Protein AF-A0A0M4HFE3-F1 (afdb_monomer)

pLDDT: mean 76.81, std 21.09, range [21.72, 98.5]

Foldseek 3Di:
DPQLQQWDWDFAQVQLFIWIQHNVRDTDTLDHQFAAADPPDDDDPPDDRGRHRFQEWDAQPLVQWIKTWGFQDDVVRQKTWMWIARSPNRHTHDIAIDPDDDRWDFHYWEADNQQKIWTATQPFRFIWIDGPPDPNPDHTDSLDGGPVAHRFQEWYADPVRQWIWTQGQVAIWIAGSVVRDIDAQAEPDDDDRGQWRYWYDDDQWIWTWHDPPWTWIKIFHADPVSRYGDDMDTQDGQDPPAVAAWRDWYDRPQKIKTFGNRNPDDDDDPPDDDPDDPPDDDDTDIDIGGND

Nearest PDB structures (foldseek):
  4a2l-assembly2_D  TM=5.365E-01  e=4.130E-06  Bacteroides thetaiotaomicron VPI-5482
  4a2m-assembly1_B  TM=5.217E-01  e=1.260E-05  Bacteroides thetaiotaomicron VPI-5482
  4a2m-assembly1_A  TM=4.207E-01  e=7.812E-06  Bacteroides thetaiotaomicron VPI-5482
  4a2m-assembly2_D  TM=4.196E-01  e=2.650E-05  Bacteroides thetaiotaomicron VPI-5482
  4a2l-assembly3_F  TM=3.364E-01  e=8.687E-06  Bacteroides thetaiotaomicron VPI-5482

Mean predicted aligned error: 9.62 Å

Structure (mmCIF, N/CA/C/O backbone):
data_AF-A0A0M4HFE3-F1
#
_entry.id   AF-A0A0M4HFE3-F1
#
loop_
_atom_site.group_PDB
_atom_site.id
_atom_site.type_symbol
_atom_site.label_atom_id
_atom_site.label_alt_id
_atom_site.label_comp_id
_atom_site.label_asym_id
_atom_site.label_entity_id
_atom_site.label_seq_id
_atom_site.pdbx_PDB_ins_code
_atom_site.Cartn_x
_atom_site.Cartn_y
_atom_site.Cartn_z
_atom_site.occupancy
_atom_site.B_iso_or_equiv
_atom_site.auth_seq_id
_atom_site.auth_comp_id
_atom_site.auth_asym_id
_atom_site.auth_atom_id
_atom_site.pdbx_PDB_model_num
ATOM 1 N N . MET A 1 1 ? -13.247 -19.434 -15.943 1.00 29.06 1 MET A N 1
ATOM 2 C CA . MET A 1 1 ? -13.270 -18.047 -15.422 1.00 29.06 1 MET A CA 1
ATOM 3 C C . MET A 1 1 ? -13.206 -18.035 -13.882 1.00 29.06 1 MET A C 1
ATOM 5 O O . MET A 1 1 ? -13.807 -17.184 -13.252 1.00 29.06 1 MET A O 1
ATOM 9 N N . THR A 1 2 ? -12.463 -18.963 -13.259 1.00 23.23 2 THR A N 1
ATOM 10 C CA . THR A 1 2 ? -12.514 -19.220 -11.799 1.00 23.23 2 THR A CA 1
ATOM 11 C C . THR A 1 2 ? -11.174 -19.668 -11.194 1.00 23.23 2 THR A C 1
ATOM 13 O O . THR A 1 2 ? -11.098 -19.900 -9.991 1.00 23.23 2 THR A O 1
ATOM 16 N N . ASP A 1 3 ? -10.101 -19.773 -11.986 1.00 24.62 3 ASP A N 1
ATOM 17 C CA . ASP A 1 3 ? -8.827 -20.331 -11.500 1.00 24.62 3 ASP A CA 1
ATOM 18 C C . ASP A 1 3 ? -7.782 -19.284 -11.105 1.00 24.62 3 ASP A C 1
ATOM 20 O O . ASP A 1 3 ? -6.922 -19.580 -10.283 1.00 24.62 3 ASP A O 1
ATOM 24 N N . ALA A 1 4 ? -7.890 -18.043 -11.591 1.00 28.84 4 ALA A N 1
ATOM 25 C CA . ALA A 1 4 ? -6.952 -16.971 -11.239 1.00 28.84 4 ALA A CA 1
ATOM 26 C C . ALA A 1 4 ? -7.222 -16.334 -9.857 1.00 28.84 4 ALA A C 1
ATOM 28 O O . ALA A 1 4 ? -6.384 -15.598 -9.356 1.00 28.84 4 ALA A O 1
ATOM 29 N N . VAL A 1 5 ? -8.377 -16.615 -9.238 1.00 31.22 5 VAL A N 1
ATOM 30 C CA . VAL A 1 5 ? -8.801 -16.016 -7.951 1.00 31.22 5 VAL A CA 1
ATOM 31 C C . VAL A 1 5 ? -8.429 -16.897 -6.742 1.00 31.22 5 VAL A C 1
ATOM 33 O O . VAL A 1 5 ? -8.569 -16.472 -5.606 1.00 31.22 5 VAL A O 1
ATOM 36 N N . ASN A 1 6 ? -7.907 -18.109 -6.967 1.00 30.59 6 ASN A N 1
ATOM 37 C CA . ASN A 1 6 ? -7.679 -19.112 -5.914 1.00 30.59 6 ASN A CA 1
ATOM 38 C C . ASN A 1 6 ? -6.204 -19.511 -5.728 1.00 30.59 6 ASN A C 1
ATOM 40 O O . ASN A 1 6 ? -5.927 -20.590 -5.207 1.00 30.59 6 ASN A O 1
ATOM 44 N N . ALA A 1 7 ? -5.265 -18.679 -6.177 1.00 30.30 7 ALA A N 1
ATOM 45 C CA . ALA A 1 7 ? -3.838 -18.872 -5.945 1.00 30.30 7 ALA A CA 1
ATOM 46 C C . ALA A 1 7 ? -3.276 -17.654 -5.201 1.00 30.30 7 ALA A C 1
ATOM 48 O O . ALA A 1 7 ? -3.507 -16.518 -5.617 1.00 30.30 7 ALA A O 1
ATOM 49 N N . SER A 1 8 ? -2.550 -17.884 -4.107 1.00 40.53 8 SER A N 1
ATOM 50 C CA . SER A 1 8 ? -1.907 -16.812 -3.336 1.00 40.53 8 SER A CA 1
ATOM 51 C C . SER A 1 8 ? -0.541 -16.503 -3.944 1.00 40.53 8 SER A C 1
ATOM 53 O O . SER A 1 8 ? 0.237 -17.417 -4.196 1.00 40.53 8 SER A O 1
ATOM 55 N N . LEU A 1 9 ? -0.226 -15.231 -4.195 1.00 46.47 9 LEU A N 1
ATOM 56 C CA . LEU A 1 9 ? 1.076 -14.815 -4.730 1.00 46.47 9 LEU A CA 1
ATOM 57 C C . LEU A 1 9 ? 1.935 -14.212 -3.613 1.00 46.47 9 LEU A C 1
ATOM 59 O O . LEU A 1 9 ? 1.473 -13.347 -2.870 1.00 46.47 9 LEU A O 1
ATOM 63 N N . VAL A 1 10 ? 3.191 -14.647 -3.515 1.00 49.34 10 VAL A N 1
ATOM 64 C CA . VAL A 1 10 ? 4.174 -14.173 -2.532 1.00 49.34 10 VAL A CA 1
ATOM 65 C C . VAL A 1 10 ? 5.387 -13.596 -3.259 1.00 49.34 10 VAL A C 1
ATOM 67 O O . VAL A 1 10 ? 5.978 -14.245 -4.120 1.00 49.34 10 VAL A O 1
ATOM 70 N N . GLY A 1 11 ? 5.776 -12.370 -2.909 1.00 42.16 11 GLY A N 1
ATOM 71 C CA . GLY A 1 11 ? 7.030 -11.772 -3.367 1.00 42.16 11 GLY A CA 1
ATOM 72 C C . GLY A 1 11 ? 8.196 -12.227 -2.491 1.00 42.16 11 GLY A C 1
ATOM 73 O O . GLY A 1 11 ? 8.107 -12.161 -1.267 1.00 42.16 11 GLY A O 1
ATOM 74 N N . SER A 1 12 ? 9.297 -12.662 -3.103 1.00 47.03 12 SER A N 1
ATOM 75 C CA . SER A 1 12 ? 10.545 -12.965 -2.399 1.00 47.03 12 SER A CA 1
ATOM 76 C C . SER A 1 12 ? 11.533 -11.814 -2.570 1.00 47.03 12 SER A C 1
ATOM 78 O O . SER A 1 12 ? 12.051 -11.587 -3.666 1.00 47.03 12 SER A O 1
ATOM 80 N N . ILE A 1 13 ? 11.806 -11.100 -1.473 1.00 53.31 13 ILE A N 1
ATOM 81 C CA . ILE A 1 13 ? 12.738 -9.960 -1.431 1.00 53.31 13 ILE A CA 1
ATOM 82 C C . ILE A 1 13 ? 14.135 -10.396 -1.882 1.00 53.31 13 ILE A C 1
ATOM 84 O O . ILE A 1 13 ? 14.721 -9.791 -2.775 1.00 53.31 13 ILE A O 1
ATOM 88 N N . GLN A 1 14 ? 14.656 -11.474 -1.295 1.00 47.06 14 GLN A N 1
ATOM 89 C CA . GLN A 1 14 ? 16.044 -11.893 -1.496 1.00 47.06 14 GLN A CA 1
ATOM 90 C C . GLN A 1 14 ? 16.247 -12.680 -2.795 1.00 47.06 14 GLN A C 1
ATOM 92 O O . GLN A 1 14 ? 17.303 -12.579 -3.414 1.00 47.06 14 GLN A O 1
ATOM 97 N N . GLN A 1 15 ? 15.234 -13.429 -3.243 1.00 46.81 15 GLN A N 1
ATOM 98 C CA . GLN A 1 15 ? 15.324 -14.223 -4.475 1.00 46.81 15 GLN A CA 1
ATOM 99 C C . GLN A 1 15 ? 14.852 -13.451 -5.718 1.00 46.81 15 GLN A C 1
ATOM 101 O O . GLN A 1 15 ? 14.941 -13.988 -6.819 1.00 46.81 15 GLN A O 1
ATOM 106 N N . ARG A 1 16 ? 14.363 -12.207 -5.554 1.00 58.28 16 ARG A N 1
ATOM 107 C CA . ARG A 1 16 ? 13.901 -11.323 -6.642 1.00 58.28 16 ARG A CA 1
ATOM 108 C C . ARG A 1 16 ? 12.896 -12.007 -7.568 1.00 58.28 16 ARG A C 1
ATOM 110 O O . ARG A 1 16 ? 13.011 -11.945 -8.790 1.00 58.28 16 ARG A O 1
ATOM 117 N N . LYS A 1 17 ? 11.931 -12.708 -6.973 1.00 53.72 17 LYS A N 1
ATOM 118 C CA . LYS A 1 17 ? 10.932 -13.491 -7.705 1.00 53.72 17 LYS A CA 1
ATOM 119 C C . LYS A 1 17 ? 9.543 -13.370 -7.104 1.00 53.72 17 LYS A C 1
ATOM 121 O O . LYS A 1 17 ? 9.390 -12.990 -5.942 1.00 53.72 17 LYS A O 1
ATOM 126 N N . ILE A 1 18 ? 8.546 -13.728 -7.904 1.00 57.09 18 ILE A N 1
ATOM 127 C CA . ILE A 1 18 ? 7.164 -13.896 -7.458 1.00 57.09 18 ILE A CA 1
ATOM 128 C C . ILE A 1 18 ? 6.856 -15.387 -7.514 1.00 57.09 18 ILE A C 1
ATOM 130 O O . ILE A 1 18 ? 7.063 -16.035 -8.539 1.00 57.09 18 ILE A O 1
ATOM 134 N N . VAL A 1 19 ? 6.374 -15.921 -6.401 1.00 50.31 19 VAL A N 1
ATOM 135 C CA . VAL A 1 19 ? 5.985 -17.322 -6.254 1.00 50.31 19 VAL A CA 1
ATOM 136 C C . VAL A 1 19 ? 4.465 -17.384 -6.188 1.00 50.31 19 VAL A C 1
ATOM 138 O O . VAL A 1 19 ? 3.838 -16.610 -5.465 1.00 50.31 19 VAL A O 1
ATOM 141 N N . ARG A 1 20 ? 3.865 -18.296 -6.946 1.00 56.88 20 ARG A N 1
ATOM 142 C CA . ARG A 1 20 ? 2.453 -18.658 -6.862 1.00 56.88 20 ARG A CA 1
ATOM 143 C C . ARG A 1 20 ? 2.310 -19.872 -5.968 1.00 56.88 20 ARG A C 1
ATOM 145 O O . ARG A 1 20 ? 2.976 -20.870 -6.179 1.00 56.88 20 ARG A O 1
ATOM 152 N N . ILE A 1 21 ? 1.418 -19.789 -4.998 1.00 50.25 21 ILE A N 1
ATOM 153 C CA . ILE A 1 21 ? 1.015 -20.912 -4.165 1.00 50.25 21 ILE A CA 1
ATOM 154 C C . ILE A 1 21 ? -0.258 -21.498 -4.772 1.00 50.25 21 ILE A C 1
ATOM 156 O O . ILE A 1 21 ? -1.261 -20.792 -4.921 1.00 50.25 21 ILE A O 1
ATOM 160 N N . ASP A 1 22 ? -0.204 -22.766 -5.175 1.00 48.09 22 ASP A N 1
ATOM 161 C CA . ASP A 1 22 ? -1.350 -23.473 -5.743 1.00 48.09 22 ASP A CA 1
ATOM 162 C C . ASP A 1 22 ? -2.442 -23.757 -4.685 1.00 48.09 22 ASP A C 1
ATOM 164 O O . ASP A 1 22 ? -2.279 -23.523 -3.486 1.00 48.09 22 ASP A O 1
ATOM 168 N N . LYS A 1 23 ? -3.578 -24.318 -5.123 1.00 46.03 23 LYS A N 1
ATOM 169 C CA . LYS A 1 23 ? -4.721 -24.656 -4.248 1.00 46.03 23 LYS A CA 1
ATOM 170 C C . LYS A 1 23 ? -4.392 -25.684 -3.151 1.00 46.03 23 LYS A C 1
ATOM 172 O O . LYS A 1 23 ? -5.198 -25.875 -2.245 1.00 46.03 23 LYS A O 1
ATOM 177 N N . LYS A 1 24 ? -3.265 -26.390 -3.258 1.00 42.22 24 LYS A N 1
ATOM 178 C CA . LYS A 1 24 ? -2.782 -27.394 -2.301 1.00 42.22 24 LYS A CA 1
ATOM 179 C C . LYS A 1 24 ? -1.681 -26.840 -1.390 1.00 42.22 24 LYS A C 1
ATOM 181 O O . LYS A 1 24 ? -1.217 -27.571 -0.522 1.00 42.22 24 LYS A O 1
ATOM 186 N N . GLY A 1 25 ? -1.294 -25.575 -1.561 1.00 40.41 25 GLY A N 1
ATOM 187 C CA . GLY A 1 25 ? -0.222 -24.945 -0.799 1.00 40.41 25 GL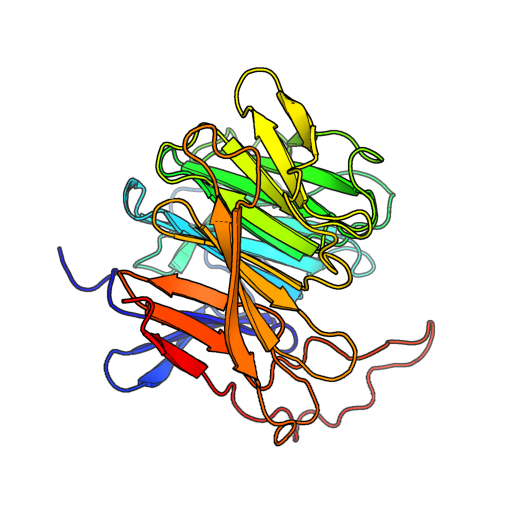Y A CA 1
ATOM 188 C C . GLY A 1 25 ? 1.171 -25.123 -1.408 1.00 40.41 25 GLY A C 1
ATOM 189 O O . GLY A 1 25 ? 2.140 -24.715 -0.776 1.00 40.41 25 GLY A O 1
ATOM 190 N N . ASN A 1 26 ? 1.305 -25.705 -2.606 1.00 44.81 26 ASN A N 1
ATOM 191 C CA . ASN A 1 26 ? 2.615 -25.914 -3.222 1.00 44.81 26 ASN A CA 1
ATOM 192 C C . ASN A 1 26 ? 3.120 -24.622 -3.878 1.00 44.81 26 ASN A C 1
ATOM 194 O O . ASN A 1 26 ? 2.367 -23.993 -4.631 1.00 44.81 26 ASN A O 1
ATOM 198 N N . PRO A 1 27 ? 4.384 -24.235 -3.649 1.00 45.72 27 PRO A N 1
ATOM 199 C CA . PRO A 1 27 ? 4.990 -23.108 -4.336 1.00 45.72 27 PRO A CA 1
ATOM 200 C C . PRO A 1 27 ? 5.400 -23.469 -5.771 1.00 45.72 27 PRO A C 1
ATOM 202 O O . PRO A 1 27 ? 6.079 -24.462 -6.015 1.00 45.72 27 PRO A O 1
ATOM 205 N N . GLU A 1 28 ? 5.046 -22.606 -6.716 1.00 54.88 28 GLU A N 1
ATOM 206 C CA . GLU A 1 28 ? 5.497 -22.612 -8.106 1.00 54.88 28 GLU A CA 1
ATOM 207 C C . GLU A 1 28 ? 6.074 -21.237 -8.444 1.00 54.88 28 GLU A C 1
ATOM 209 O O . GLU A 1 28 ? 5.487 -20.207 -8.105 1.00 54.88 28 GLU A O 1
ATOM 214 N N . ASP A 1 29 ? 7.208 -21.184 -9.141 1.00 56.56 29 ASP A N 1
ATOM 215 C CA . ASP A 1 29 ? 7.737 -19.910 -9.628 1.00 56.56 29 ASP A CA 1
ATOM 216 C C . ASP A 1 29 ? 6.743 -19.311 -10.633 1.00 56.56 29 ASP A C 1
ATOM 218 O O . ASP A 1 29 ? 6.561 -19.819 -11.737 1.00 56.56 29 ASP A O 1
ATOM 222 N N . PHE A 1 30 ? 6.077 -18.223 -10.239 1.00 57.59 30 PHE A N 1
ATOM 223 C CA . PHE A 1 30 ? 5.215 -17.460 -11.141 1.00 57.59 30 PHE A CA 1
ATOM 224 C C . PHE A 1 30 ? 6.067 -16.626 -12.094 1.00 57.59 30 PHE A C 1
ATOM 226 O O . PHE A 1 30 ? 5.644 -16.300 -13.202 1.00 57.59 30 PHE A O 1
ATOM 233 N N . TRP A 1 31 ? 7.271 -16.262 -11.638 1.00 59.22 31 TRP A N 1
ATOM 234 C CA . TRP A 1 31 ? 8.145 -15.372 -12.365 1.00 59.22 31 TRP A CA 1
ATOM 235 C C . TRP A 1 31 ? 9.621 -15.466 -11.929 1.00 59.22 31 TRP A C 1
ATOM 237 O O . TRP A 1 31 ? 9.902 -15.655 -10.748 1.00 59.22 31 TRP A O 1
ATOM 247 N N . MET A 1 32 ? 10.559 -15.272 -12.869 1.00 54.47 32 MET A N 1
ATOM 248 C CA . MET A 1 32 ? 12.028 -15.349 -12.700 1.00 54.47 32 MET A CA 1
ATOM 249 C C . MET A 1 32 ? 12.713 -13.999 -13.004 1.00 54.47 32 MET A C 1
ATOM 251 O O . MET A 1 32 ? 12.198 -13.304 -13.871 1.00 54.47 32 MET A O 1
ATOM 255 N N . PRO A 1 33 ? 13.878 -13.649 -12.395 1.00 53.34 33 PRO A N 1
ATOM 256 C CA . PRO A 1 33 ? 14.492 -12.300 -12.301 1.00 53.34 33 PRO A CA 1
ATOM 257 C C . PRO A 1 33 ? 14.554 -11.426 -13.565 1.00 53.34 33 PRO A C 1
ATOM 259 O O . PRO A 1 33 ? 14.747 -10.217 -13.434 1.00 53.34 33 PRO A O 1
ATOM 262 N N . ALA A 1 34 ? 14.378 -12.009 -14.752 1.00 61.59 34 ALA A N 1
ATOM 263 C CA . ALA A 1 34 ? 14.190 -11.311 -16.012 1.00 61.59 34 ALA A CA 1
ATOM 264 C C . ALA A 1 34 ? 12.728 -11.431 -16.510 1.00 61.59 34 ALA A C 1
ATOM 266 O O . ALA A 1 34 ? 12.380 -12.467 -17.081 1.00 61.59 34 ALA A O 1
ATOM 267 N N . PRO A 1 35 ? 11.869 -10.397 -16.353 1.00 61.00 35 PRO A N 1
ATOM 268 C CA . PRO A 1 35 ? 10.559 -10.362 -16.966 1.00 61.00 35 PRO A CA 1
ATOM 269 C C . PRO A 1 35 ? 10.644 -10.586 -18.457 1.00 61.00 35 PRO A C 1
ATOM 271 O O . PRO A 1 35 ? 11.418 -9.919 -19.139 1.00 61.00 35 PRO A O 1
ATOM 274 N N . VAL A 1 36 ? 9.773 -11.454 -18.957 1.00 66.00 36 VAL A N 1
ATOM 275 C CA . VAL A 1 36 ? 9.524 -11.572 -20.388 1.00 66.00 36 VAL A CA 1
ATOM 276 C C . VAL A 1 36 ? 8.503 -10.498 -20.769 1.00 66.00 36 VAL A C 1
ATOM 278 O O . VAL A 1 36 ? 7.384 -10.522 -20.241 1.00 66.00 36 VAL A O 1
ATOM 281 N N . PRO A 1 37 ? 8.864 -9.535 -21.633 1.00 66.62 37 PRO A N 1
ATOM 282 C CA . PRO A 1 37 ? 7.907 -8.568 -22.146 1.00 66.62 37 PRO A CA 1
ATOM 283 C C . PRO A 1 37 ? 6.772 -9.221 -22.933 1.00 66.62 37 PRO A C 1
ATOM 285 O O . PRO A 1 37 ? 6.962 -10.273 -23.547 1.00 66.62 37 PRO A O 1
ATOM 288 N N . ALA A 1 38 ? 5.612 -8.566 -22.968 1.00 71.69 38 ALA A N 1
ATOM 289 C CA . ALA A 1 38 ? 4.564 -8.915 -23.920 1.00 71.69 38 ALA A CA 1
ATOM 290 C C . ALA A 1 38 ? 5.082 -8.805 -25.381 1.00 71.69 38 ALA A C 1
ATOM 292 O O . ALA A 1 38 ? 5.859 -7.890 -25.671 1.00 71.69 38 ALA A O 1
ATOM 293 N N . PRO A 1 39 ? 4.685 -9.710 -26.304 1.00 62.94 39 PRO A N 1
ATOM 294 C CA . PRO A 1 39 ? 5.256 -9.802 -27.659 1.00 62.94 39 PRO A CA 1
ATOM 295 C C . PRO A 1 39 ? 5.141 -8.542 -28.532 1.00 62.94 39 PRO A C 1
ATOM 297 O O . PRO A 1 39 ? 5.887 -8.396 -29.496 1.00 62.94 39 PRO A O 1
ATOM 300 N N . ASP A 1 40 ? 4.196 -7.661 -28.226 1.00 69.94 40 ASP A N 1
ATOM 301 C CA . ASP A 1 40 ? 3.856 -6.444 -28.962 1.00 69.94 40 ASP A CA 1
ATOM 302 C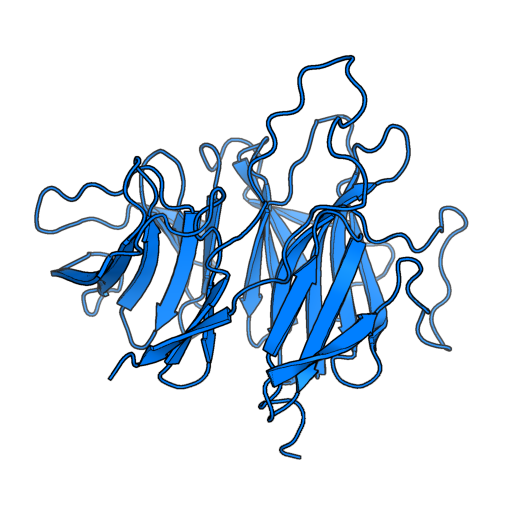 C . ASP A 1 40 ? 4.443 -5.160 -28.346 1.00 69.94 40 ASP A C 1
ATOM 304 O O . ASP A 1 40 ? 4.323 -4.086 -28.938 1.00 69.94 40 ASP A O 1
ATOM 308 N N . MET A 1 41 ? 5.131 -5.254 -27.203 1.00 64.38 41 MET A N 1
ATOM 309 C CA . MET A 1 41 ? 5.746 -4.102 -26.540 1.00 64.38 41 MET A CA 1
ATOM 310 C C . MET A 1 41 ? 7.161 -3.814 -27.058 1.00 64.38 41 MET A C 1
ATOM 312 O O . MET A 1 41 ? 8.081 -4.622 -26.911 1.00 64.38 41 MET A O 1
ATOM 316 N N . GLN A 1 42 ? 7.363 -2.611 -27.604 1.00 59.69 42 GLN A N 1
ATOM 317 C CA . GLN A 1 42 ? 8.690 -2.056 -27.886 1.00 59.69 42 GLN A CA 1
ATOM 318 C C . GLN A 1 42 ? 9.155 -1.236 -26.683 1.00 59.69 42 GLN A C 1
ATOM 320 O O . GLN A 1 42 ? 8.400 -0.396 -26.200 1.00 59.69 42 GLN A O 1
ATOM 325 N N . TRP A 1 43 ? 10.399 -1.411 -26.226 1.00 61.62 43 TRP A N 1
ATOM 326 C CA . TRP A 1 43 ? 10.938 -0.550 -25.169 1.00 61.62 43 TRP A CA 1
ATOM 327 C C . TRP A 1 43 ? 12.187 0.215 -25.587 1.00 61.62 43 TRP A C 1
ATOM 329 O O . TRP A 1 43 ? 13.040 -0.298 -26.312 1.00 61.62 43 TRP A O 1
ATOM 339 N N . GLY A 1 44 ? 12.322 1.436 -25.065 1.00 53.91 44 GLY A N 1
ATOM 340 C CA . GLY A 1 44 ? 13.494 2.285 -25.272 1.00 53.91 44 GLY A CA 1
ATOM 341 C C . GLY A 1 44 ? 14.793 1.647 -24.763 1.00 53.91 44 GLY A C 1
ATOM 342 O O . GLY A 1 44 ? 14.776 0.820 -23.854 1.00 53.91 44 GLY A O 1
ATOM 343 N N . GLN A 1 45 ? 15.932 2.046 -25.339 1.00 44.78 45 GLN A N 1
ATOM 344 C CA . GLN A 1 45 ? 17.279 1.459 -25.174 1.00 44.78 45 GLN A CA 1
ATOM 345 C C . GLN A 1 45 ? 17.899 1.493 -23.748 1.00 44.78 45 GLN A C 1
ATOM 347 O O . GLN A 1 45 ? 19.109 1.360 -23.601 1.00 44.78 45 GLN A O 1
ATOM 352 N N . GLN A 1 46 ? 17.117 1.627 -22.673 1.00 46.19 46 GLN A N 1
ATOM 353 C CA . GLN A 1 46 ? 17.594 1.509 -21.282 1.00 46.19 46 GLN A CA 1
ATOM 354 C C . GLN A 1 46 ? 17.089 0.244 -20.557 1.00 46.19 46 GLN A C 1
ATOM 356 O O . GLN A 1 46 ? 17.102 0.177 -19.327 1.00 46.19 46 GLN A O 1
ATOM 361 N N . GLN A 1 47 ? 16.659 -0.774 -21.306 1.00 50.38 47 GLN A N 1
ATOM 362 C CA . GLN A 1 47 ? 16.192 -2.053 -20.769 1.00 50.38 47 GLN A CA 1
ATOM 363 C C . GLN A 1 47 ? 17.334 -2.877 -20.156 1.00 50.38 47 GLN A C 1
ATOM 365 O O . GLN A 1 47 ? 18.233 -3.314 -20.867 1.00 50.38 47 GLN A O 1
ATOM 370 N N . LEU A 1 48 ? 17.203 -3.252 -18.883 1.00 52.69 48 LEU A N 1
ATOM 371 C CA . LEU A 1 48 ? 17.127 -4.682 -18.602 1.00 52.69 48 LEU A CA 1
ATOM 372 C C . LEU A 1 48 ? 15.939 -4.945 -17.678 1.00 52.69 48 LEU A C 1
ATOM 374 O O . LEU A 1 48 ? 15.700 -4.182 -16.737 1.00 52.69 48 LEU A O 1
ATOM 378 N N . PRO A 1 49 ? 15.187 -6.010 -17.966 1.00 57.41 49 PRO A N 1
ATOM 379 C CA . PRO A 1 49 ? 13.975 -6.350 -17.269 1.00 57.41 49 PRO A CA 1
ATOM 380 C C . PRO A 1 49 ? 14.500 -6.975 -15.959 1.00 57.41 49 PRO A C 1
ATOM 382 O O . PRO A 1 49 ? 14.925 -8.116 -15.931 1.00 57.41 49 PRO A O 1
ATOM 385 N N . VAL A 1 50 ? 14.669 -6.211 -14.885 1.00 63.09 50 VAL A N 1
ATOM 386 C CA . VAL A 1 50 ? 15.148 -6.780 -13.615 1.00 63.09 50 VAL A CA 1
ATOM 387 C C . VAL A 1 50 ? 14.220 -6.308 -12.532 1.00 63.09 50 VAL A C 1
ATOM 389 O O . VAL A 1 50 ? 14.194 -5.128 -12.182 1.00 63.09 50 VAL A O 1
ATOM 392 N N . LEU A 1 51 ? 13.443 -7.249 -12.016 1.00 70.00 51 LEU A N 1
ATOM 393 C CA . LEU A 1 51 ? 12.697 -7.019 -10.798 1.00 70.00 51 LEU A CA 1
ATOM 394 C C . LEU A 1 51 ? 13.718 -6.997 -9.663 1.00 70.00 51 LEU A C 1
ATOM 396 O O . LEU A 1 51 ? 14.528 -7.912 -9.509 1.00 70.00 51 LEU A O 1
ATOM 400 N N . GLY A 1 52 ? 13.743 -5.891 -8.932 1.00 72.75 52 GLY A N 1
ATOM 401 C CA . GLY A 1 52 ? 14.600 -5.760 -7.767 1.00 72.75 52 GLY A CA 1
ATOM 402 C C . GLY A 1 52 ? 14.072 -6.567 -6.580 1.00 72.75 52 GLY A C 1
ATOM 403 O O . GLY A 1 52 ? 13.453 -7.620 -6.718 1.00 72.75 52 GLY A O 1
ATOM 404 N N . GLU A 1 53 ? 14.292 -6.046 -5.386 1.00 78.81 53 GLU A N 1
ATOM 405 C CA . GLU A 1 53 ? 13.695 -6.564 -4.160 1.00 78.81 53 GLU A CA 1
ATOM 406 C C . GLU A 1 53 ? 12.186 -6.303 -4.177 1.00 78.81 53 GLU A C 1
ATOM 408 O O . GLU A 1 53 ? 11.758 -5.163 -3.990 1.00 78.81 53 GLU A O 1
ATOM 413 N N . VAL A 1 54 ? 11.376 -7.337 -4.425 1.00 77.75 54 VAL A N 1
ATOM 414 C CA . VAL A 1 54 ? 9.906 -7.232 -4.427 1.00 77.75 54 VAL A CA 1
ATOM 415 C C . VAL A 1 54 ? 9.420 -6.980 -3.010 1.00 77.75 54 VAL A C 1
ATOM 417 O O . VAL A 1 54 ? 9.573 -7.839 -2.144 1.00 77.75 54 VAL A O 1
ATOM 420 N N . ARG A 1 55 ? 8.821 -5.814 -2.769 1.00 82.25 55 ARG A N 1
ATOM 421 C CA . ARG A 1 55 ? 8.393 -5.394 -1.427 1.00 82.25 55 ARG A CA 1
ATOM 422 C C . ARG A 1 55 ? 6.907 -5.631 -1.185 1.00 82.25 55 ARG A C 1
ATOM 424 O O . ARG A 1 55 ? 6.538 -6.047 -0.089 1.00 82.25 55 ARG A O 1
ATOM 431 N N . ALA A 1 56 ? 6.077 -5.434 -2.209 1.00 83.06 56 ALA A N 1
ATOM 432 C CA . ALA A 1 56 ? 4.646 -5.705 -2.148 1.00 83.06 56 ALA A CA 1
ATOM 433 C C . ALA A 1 56 ? 4.074 -6.122 -3.508 1.00 83.06 56 ALA A C 1
ATOM 435 O O . ALA A 1 56 ? 4.621 -5.787 -4.561 1.00 83.06 56 ALA A O 1
ATOM 436 N N . LEU A 1 57 ? 2.948 -6.833 -3.451 1.00 81.81 57 LEU A N 1
ATOM 437 C CA . LEU A 1 57 ? 2.156 -7.279 -4.593 1.00 81.81 57 LEU A CA 1
ATOM 438 C C . LEU A 1 57 ? 0.707 -6.817 -4.431 1.00 81.81 57 LEU A C 1
ATOM 440 O O . LEU A 1 57 ? 0.226 -6.657 -3.312 1.00 81.81 57 LEU A O 1
ATOM 444 N N . GLY A 1 58 ? 0.004 -6.647 -5.545 1.00 82.25 58 GLY A N 1
ATOM 445 C CA . GLY A 1 58 ? -1.425 -6.353 -5.563 1.00 82.25 58 GLY A CA 1
ATOM 446 C C . GLY A 1 58 ? -2.074 -6.900 -6.826 1.00 82.25 58 GLY A C 1
ATOM 447 O O . GLY A 1 58 ? -1.463 -6.889 -7.890 1.00 82.25 58 GLY A O 1
ATOM 448 N N . ILE A 1 59 ? -3.302 -7.398 -6.723 1.00 79.69 59 ILE A N 1
ATOM 449 C CA . ILE A 1 59 ? -4.030 -7.984 -7.853 1.00 79.69 59 ILE A CA 1
ATOM 450 C C . ILE A 1 59 ? -5.170 -7.052 -8.249 1.00 79.69 59 ILE A C 1
ATOM 452 O O . ILE A 1 59 ? -5.926 -6.590 -7.399 1.00 79.69 59 ILE A O 1
ATOM 456 N N . ASP A 1 60 ? -5.324 -6.838 -9.550 1.00 84.31 60 ASP A N 1
ATOM 457 C CA . ASP A 1 60 ? -6.522 -6.265 -10.147 1.00 84.31 60 ASP A CA 1
ATOM 458 C C . ASP A 1 60 ? -7.170 -7.304 -11.061 1.00 84.31 60 ASP A C 1
ATOM 460 O O . ASP A 1 60 ? -6.770 -7.514 -12.210 1.00 84.31 60 ASP A O 1
ATOM 464 N N . ALA A 1 61 ? -8.182 -7.985 -10.528 1.00 77.31 61 ALA A N 1
ATOM 465 C CA . ALA A 1 61 ? -8.887 -9.027 -11.259 1.00 77.31 61 ALA A CA 1
ATOM 466 C C . ALA A 1 61 ? -9.647 -8.479 -12.478 1.00 77.31 61 ALA A C 1
ATOM 468 O O . ALA A 1 61 ? -9.760 -9.190 -13.477 1.00 77.31 61 ALA A O 1
ATOM 469 N N . ALA A 1 62 ? -10.129 -7.229 -12.429 1.00 82.81 62 ALA A N 1
ATOM 470 C CA . ALA A 1 62 ? -10.905 -6.634 -13.517 1.00 82.81 62 ALA A CA 1
ATOM 471 C C . ALA A 1 62 ? -10.053 -6.439 -14.779 1.00 82.81 62 ALA A C 1
ATOM 473 O O . ALA A 1 62 ? -10.539 -6.645 -15.890 1.00 82.81 62 ALA A O 1
ATOM 474 N N . HIS A 1 63 ? -8.768 -6.125 -14.602 1.00 87.31 63 HIS A N 1
ATOM 475 C CA . HIS A 1 63 ? -7.817 -5.917 -15.698 1.00 87.31 63 HIS A CA 1
ATOM 476 C C . HIS A 1 63 ? -6.901 -7.128 -15.949 1.00 87.31 63 HIS A C 1
ATOM 478 O O . HIS A 1 63 ? -6.062 -7.098 -16.852 1.00 87.31 63 HIS A O 1
ATOM 484 N N . ARG A 1 64 ? -7.070 -8.225 -15.193 1.00 85.50 64 ARG A N 1
ATOM 485 C CA . ARG A 1 64 ? -6.141 -9.373 -15.163 1.00 85.50 64 ARG A CA 1
ATOM 486 C C . ARG A 1 64 ? -4.694 -8.938 -14.917 1.00 85.50 64 ARG A C 1
ATOM 488 O O . ARG A 1 64 ? -3.777 -9.382 -15.612 1.00 85.50 64 ARG A O 1
ATOM 495 N N . SER A 1 65 ? -4.508 -8.053 -13.951 1.00 85.31 65 SER A N 1
ATOM 496 C CA . SER A 1 65 ? -3.205 -7.474 -13.663 1.00 85.31 65 SER A CA 1
ATOM 497 C C . SER A 1 65 ? -2.680 -7.954 -12.320 1.00 85.31 65 SER A C 1
ATOM 499 O O . SER A 1 65 ? -3.397 -7.979 -11.319 1.00 85.31 65 SER A O 1
ATOM 501 N N . LEU A 1 66 ? -1.407 -8.326 -12.306 1.00 84.44 66 LEU A N 1
ATOM 502 C CA . LEU A 1 66 ? -0.605 -8.474 -11.105 1.00 84.44 66 LEU A CA 1
ATOM 503 C C . LEU A 1 66 ? 0.357 -7.297 -11.051 1.00 84.44 66 LEU A C 1
ATOM 505 O O . LEU A 1 66 ? 1.187 -7.127 -11.936 1.00 84.44 66 LEU A O 1
ATO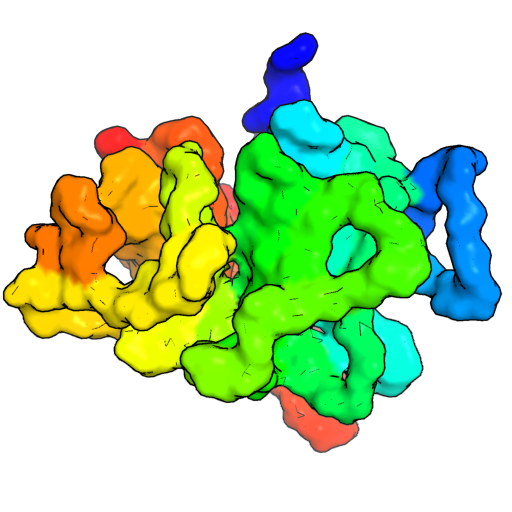M 509 N N . TRP A 1 67 ? 0.267 -6.507 -10.000 1.00 87.94 67 TRP A N 1
ATOM 510 C CA . TRP A 1 67 ? 1.146 -5.382 -9.759 1.00 87.94 67 TRP A CA 1
ATOM 511 C C . TRP A 1 67 ? 2.186 -5.736 -8.707 1.00 87.94 67 TRP A C 1
ATOM 513 O O . TRP A 1 67 ? 1.890 -6.446 -7.745 1.00 87.94 67 TRP A O 1
ATOM 523 N N . ALA A 1 68 ? 3.388 -5.200 -8.868 1.00 86.62 68 ALA A N 1
ATOM 524 C CA . ALA A 1 68 ? 4.464 -5.321 -7.899 1.00 86.62 68 ALA A CA 1
ATOM 525 C C . ALA A 1 68 ? 5.134 -3.967 -7.693 1.00 86.62 68 ALA A C 1
ATOM 527 O O . ALA A 1 68 ? 5.357 -3.244 -8.662 1.00 86.62 68 ALA A O 1
ATOM 528 N N . CYS A 1 69 ? 5.516 -3.646 -6.458 1.00 88.25 69 CYS A N 1
ATOM 529 C CA . CYS A 1 69 ? 6.520 -2.616 -6.221 1.00 88.25 69 CYS A CA 1
ATOM 530 C C . CYS A 1 69 ? 7.833 -3.262 -5.784 1.00 88.25 69 CYS A C 1
ATOM 532 O O . CYS A 1 69 ? 7.857 -4.238 -5.025 1.00 88.25 69 CYS A O 1
ATOM 534 N N . ALA A 1 70 ? 8.932 -2.727 -6.303 1.00 85.44 70 ALA A N 1
ATOM 535 C CA . ALA A 1 70 ? 10.263 -3.226 -6.004 1.00 85.44 70 ALA A CA 1
ATOM 536 C C . ALA A 1 70 ? 11.285 -2.092 -5.932 1.00 85.44 70 ALA A C 1
ATOM 538 O O . ALA A 1 70 ? 11.093 -1.007 -6.490 1.00 85.44 70 ALA A O 1
ATOM 539 N N . THR A 1 71 ? 12.384 -2.373 -5.241 1.00 85.94 71 THR A N 1
ATOM 540 C CA . THR A 1 71 ? 13.508 -1.455 -5.017 1.00 85.94 71 THR A CA 1
ATOM 541 C C . THR A 1 71 ? 14.839 -2.150 -5.307 1.00 85.94 71 THR A C 1
ATOM 543 O O . THR A 1 71 ? 14.856 -3.315 -5.692 1.00 85.94 71 THR A O 1
ATOM 546 N N . GLY A 1 72 ? 15.969 -1.475 -5.110 1.00 77.25 72 GLY A N 1
ATOM 547 C CA . GLY A 1 72 ? 17.263 -2.159 -5.068 1.00 77.25 72 GLY A CA 1
ATOM 548 C C . GLY A 1 72 ? 17.821 -2.565 -6.437 1.00 77.25 72 GLY A C 1
ATOM 549 O O . GLY A 1 72 ? 18.667 -3.457 -6.512 1.00 77.25 72 GLY A O 1
ATOM 550 N N . TRP A 1 73 ? 17.345 -1.964 -7.535 1.00 74.62 73 TRP A N 1
ATOM 551 C CA . TRP A 1 73 ? 17.760 -2.316 -8.902 1.00 74.62 73 TRP A CA 1
ATOM 552 C C . TRP A 1 73 ? 18.387 -1.131 -9.658 1.00 74.62 73 TRP A C 1
ATOM 554 O O . TRP A 1 73 ? 18.468 -0.012 -9.148 1.00 74.62 73 TRP A O 1
ATOM 564 N N . GLY A 1 74 ? 18.863 -1.377 -10.883 1.00 65.81 74 GLY A N 1
ATOM 565 C CA . GLY A 1 74 ? 19.464 -0.354 -11.748 1.00 65.81 74 GLY A CA 1
ATOM 566 C C . GLY A 1 74 ? 20.846 0.136 -11.281 1.00 65.81 74 GLY A C 1
ATOM 567 O O . GLY A 1 74 ? 21.470 -0.497 -10.425 1.00 65.81 74 GLY A O 1
ATOM 568 N N . PRO A 1 75 ? 21.362 1.251 -11.840 1.00 62.47 75 PRO A N 1
ATOM 569 C CA . PRO A 1 75 ? 22.668 1.795 -11.475 1.00 62.47 75 PRO A CA 1
ATOM 570 C C . PRO A 1 75 ? 22.784 2.017 -9.963 1.00 62.47 75 PRO A C 1
ATOM 572 O O . PRO A 1 75 ? 21.919 2.639 -9.347 1.00 62.47 75 PRO A O 1
ATOM 575 N N . GLN A 1 76 ? 23.856 1.489 -9.365 1.00 64.69 76 GLN A N 1
ATOM 576 C CA . GLN A 1 76 ? 24.119 1.516 -7.918 1.00 64.69 76 GLN A CA 1
ATOM 577 C C . GLN A 1 76 ? 23.041 0.852 -7.031 1.00 64.69 76 GLN A C 1
ATOM 579 O O . GLN A 1 76 ? 23.091 1.025 -5.816 1.00 64.69 76 GLN A O 1
ATOM 584 N N . GLY A 1 77 ? 22.076 0.112 -7.597 1.00 65.81 77 GLY A N 1
ATOM 585 C CA . GLY A 1 77 ? 21.016 -0.556 -6.832 1.00 65.81 77 GLY A CA 1
ATOM 586 C C . GLY A 1 77 ? 20.048 0.408 -6.139 1.00 65.81 77 GLY A C 1
ATOM 587 O O . GLY A 1 77 ? 19.540 0.094 -5.070 1.00 65.81 77 GLY A O 1
ATOM 588 N N . LYS A 1 78 ? 19.831 1.607 -6.692 1.00 71.25 78 LYS A N 1
ATOM 589 C CA . LYS A 1 78 ? 19.037 2.670 -6.042 1.00 71.25 78 LYS A CA 1
ATOM 590 C C . LYS A 1 78 ? 17.670 2.924 -6.672 1.00 71.25 78 LYS A C 1
ATOM 592 O O . LYS A 1 78 ? 16.920 3.750 -6.158 1.00 71.25 78 LYS A O 1
ATOM 597 N N . ARG A 1 79 ? 17.323 2.249 -7.771 1.00 81.88 79 ARG A N 1
ATOM 598 C CA . ARG A 1 79 ? 16.029 2.467 -8.426 1.00 81.88 79 ARG A CA 1
ATOM 599 C C . ARG A 1 79 ? 14.908 1.777 -7.661 1.00 81.88 79 ARG A C 1
ATOM 601 O O . ARG A 1 79 ? 15.067 0.668 -7.153 1.00 81.88 79 ARG A O 1
ATOM 608 N N . SER A 1 80 ? 13.755 2.435 -7.650 1.00 89.31 80 SER A N 1
ATOM 609 C CA . SER A 1 80 ? 12.489 1.888 -7.174 1.00 89.31 80 SER A CA 1
ATOM 610 C C . SER A 1 80 ? 11.407 2.125 -8.223 1.00 89.31 80 SER A C 1
ATOM 612 O O . SER A 1 80 ? 11.471 3.105 -8.966 1.00 89.31 80 SER A O 1
ATOM 614 N N . GLY A 1 81 ? 10.435 1.223 -8.309 1.00 91.00 81 GLY A N 1
ATOM 615 C CA . GLY A 1 81 ? 9.384 1.314 -9.317 1.00 91.00 81 GLY A CA 1
ATOM 616 C C . GLY A 1 81 ? 8.173 0.436 -9.040 1.00 91.00 81 GLY A C 1
ATOM 617 O O . GLY A 1 81 ? 8.089 -0.246 -8.012 1.00 91.00 81 GLY A O 1
ATOM 618 N N . ILE A 1 82 ? 7.246 0.474 -9.990 1.00 92.12 82 ILE A N 1
ATOM 619 C CA . ILE A 1 82 ? 6.038 -0.339 -10.048 1.00 92.12 82 ILE A CA 1
ATOM 620 C C . ILE A 1 82 ? 6.038 -1.092 -11.381 1.00 92.12 82 ILE A C 1
ATOM 622 O O . ILE A 1 82 ? 6.298 -0.500 -12.424 1.00 92.12 82 ILE A O 1
ATOM 626 N N . TRP A 1 83 ? 5.726 -2.383 -11.342 1.00 90.31 83 TRP A N 1
ATOM 627 C CA . TRP A 1 83 ? 5.563 -3.250 -12.505 1.00 90.31 83 TRP A CA 1
ATOM 628 C C . TRP A 1 83 ? 4.129 -3.753 -12.558 1.00 90.31 83 TRP A C 1
ATOM 630 O O . TRP A 1 83 ? 3.538 -4.046 -11.518 1.00 90.31 83 TRP A O 1
ATOM 640 N N . GLU A 1 84 ? 3.603 -3.900 -13.766 1.00 90.62 84 GLU A N 1
ATOM 641 C CA . GLU A 1 84 ? 2.337 -4.564 -14.047 1.00 90.62 84 GLU A CA 1
ATOM 642 C C . GLU A 1 84 ? 2.580 -5.765 -14.956 1.00 90.62 84 GLU A C 1
ATOM 644 O O . GLU A 1 84 ? 3.149 -5.647 -16.043 1.00 90.62 84 GLU A O 1
ATOM 649 N N . PHE A 1 85 ? 2.093 -6.918 -14.531 1.00 84.25 85 PHE A N 1
ATOM 650 C CA . PHE A 1 85 ? 2.146 -8.173 -15.256 1.00 84.25 85 PHE A CA 1
ATOM 651 C C . PHE A 1 85 ? 0.735 -8.636 -15.604 1.00 84.25 85 PHE A C 1
ATOM 653 O O . PHE A 1 85 ? -0.222 -8.347 -14.886 1.00 84.25 85 PHE A O 1
ATOM 660 N N . ASP A 1 86 ? 0.602 -9.424 -16.665 1.00 84.56 86 ASP A N 1
ATOM 661 C CA . ASP A 1 86 ? -0.574 -10.265 -16.849 1.00 84.56 86 ASP A CA 1
ATOM 662 C C . ASP A 1 86 ? -0.628 -11.306 -15.720 1.00 84.56 86 ASP A C 1
ATOM 664 O O . ASP A 1 86 ? 0.305 -12.090 -15.538 1.00 84.56 86 ASP A O 1
ATOM 668 N N . SER A 1 87 ? -1.717 -11.328 -14.952 1.00 78.62 87 SER A N 1
ATOM 669 C CA . SER A 1 87 ? -1.846 -12.212 -13.786 1.00 78.62 87 SER A CA 1
ATOM 670 C C . SER A 1 87 ? -2.016 -13.696 -14.132 1.00 78.62 87 SER A C 1
ATOM 672 O O . SER A 1 87 ? -1.970 -14.536 -13.236 1.00 78.62 87 SER A O 1
ATOM 674 N N . GLN A 1 88 ? -2.204 -14.044 -15.408 1.00 77.88 88 GLN A N 1
ATOM 675 C CA . GLN A 1 88 ? -2.332 -15.424 -15.867 1.00 77.88 88 GLN A CA 1
ATOM 676 C C . GLN A 1 88 ? -1.033 -15.936 -16.500 1.00 77.88 88 GLN A C 1
ATOM 678 O O . GLN A 1 88 ? -0.580 -17.023 -16.149 1.00 77.88 88 GLN A O 1
ATOM 683 N N . SER A 1 89 ? -0.456 -15.183 -17.438 1.00 79.19 89 SER A N 1
ATOM 684 C CA . SER A 1 89 ? 0.741 -15.582 -18.184 1.00 79.19 89 SER A CA 1
ATOM 685 C C . SER A 1 89 ? 2.048 -15.138 -17.532 1.00 79.19 89 SER A C 1
ATOM 687 O O . SER A 1 89 ? 3.101 -15.646 -17.904 1.00 79.19 89 SER A O 1
ATOM 689 N N . GLY A 1 90 ? 2.003 -14.171 -16.610 1.00 74.81 90 GLY A N 1
ATOM 690 C CA . GLY A 1 90 ? 3.192 -13.573 -16.002 1.00 74.81 90 GLY A CA 1
ATOM 691 C C . GLY A 1 90 ? 3.955 -12.616 -16.925 1.00 74.81 90 GLY A C 1
ATOM 692 O O . GLY A 1 90 ? 5.021 -12.131 -16.544 1.00 74.81 90 GLY A O 1
ATOM 693 N N . PHE A 1 91 ? 3.436 -12.321 -18.125 1.00 83.19 91 PHE A N 1
ATOM 694 C CA . PHE A 1 91 ? 4.091 -11.386 -19.042 1.00 83.19 91 PHE A CA 1
ATOM 695 C C . PHE A 1 91 ? 4.096 -9.979 -18.471 1.00 83.19 91 PHE A C 1
ATOM 697 O O . PHE A 1 91 ? 3.071 -9.486 -18.003 1.00 83.19 91 PHE A O 1
ATOM 704 N N . LEU A 1 92 ? 5.247 -9.320 -18.557 1.00 84.81 92 LEU A N 1
ATOM 705 C CA . LEU A 1 92 ? 5.371 -7.918 -18.198 1.00 84.81 92 LEU A CA 1
ATOM 706 C C . LEU A 1 92 ? 4.612 -7.072 -19.222 1.00 84.81 92 LEU A C 1
ATOM 708 O O . LEU A 1 92 ? 4.951 -7.075 -20.407 1.00 84.81 92 LEU A O 1
ATOM 712 N N . ARG A 1 93 ? 3.597 -6.351 -18.744 1.00 86.25 93 ARG A N 1
ATOM 713 C CA . ARG A 1 93 ? 2.790 -5.434 -19.549 1.00 86.25 93 ARG A CA 1
ATOM 714 C C . ARG A 1 93 ? 3.379 -4.035 -19.539 1.00 86.25 93 ARG A C 1
ATOM 716 O O . ARG A 1 93 ? 3.520 -3.449 -20.596 1.00 86.25 93 ARG A O 1
ATOM 723 N N . GLN A 1 94 ? 3.753 -3.515 -18.374 1.00 87.88 94 GLN A N 1
ATOM 724 C CA . GLN A 1 94 ? 4.335 -2.175 -18.250 1.00 87.88 94 GLN A CA 1
ATOM 725 C C . GLN A 1 94 ? 5.107 -2.018 -16.937 1.00 87.88 94 GLN A C 1
ATOM 727 O O . GLN A 1 94 ? 4.973 -2.824 -16.014 1.00 87.88 94 GLN A O 1
ATOM 732 N N . LEU A 1 95 ? 5.911 -0.962 -16.845 1.00 88.25 95 LEU A N 1
ATOM 733 C CA . LEU A 1 95 ? 6.561 -0.544 -15.608 1.00 88.25 95 LEU A CA 1
ATOM 734 C C . LEU A 1 95 ? 6.742 0.973 -15.588 1.00 88.25 95 LEU A C 1
ATOM 736 O O . LEU A 1 95 ? 6.881 1.597 -16.634 1.00 88.25 95 LEU A O 1
ATOM 740 N N . GLY A 1 96 ? 6.821 1.537 -14.389 1.00 88.69 96 GLY A N 1
ATOM 741 C CA . GLY A 1 96 ? 7.215 2.920 -14.147 1.00 88.69 96 GLY A CA 1
ATOM 742 C C . GLY A 1 96 ? 8.220 2.969 -13.004 1.00 88.69 96 GLY A C 1
ATOM 743 O O . GLY A 1 96 ? 8.092 2.231 -12.026 1.00 88.69 96 GLY A O 1
ATOM 744 N N . PHE A 1 97 ? 9.234 3.821 -13.109 1.00 87.75 97 PHE A N 1
ATOM 745 C CA . PHE A 1 97 ? 10.258 3.981 -12.080 1.00 87.75 97 PHE A CA 1
ATOM 746 C C . PHE A 1 97 ? 10.465 5.445 -11.733 1.00 87.75 97 PHE A C 1
ATOM 748 O O . PHE A 1 97 ? 10.167 6.331 -12.529 1.00 87.75 97 PHE A O 1
ATOM 755 N N . VAL A 1 98 ? 10.944 5.680 -10.514 1.00 88.56 98 VAL A N 1
ATOM 756 C CA . VAL A 1 98 ? 11.249 7.032 -10.053 1.00 88.56 98 VAL A CA 1
ATOM 757 C C . VAL A 1 98 ? 12.527 7.522 -10.740 1.00 88.56 98 VAL A C 1
ATOM 759 O O . VAL A 1 98 ? 13.561 6.851 -10.667 1.00 88.56 98 VAL A O 1
ATOM 762 N N . ASN A 1 99 ? 12.437 8.678 -11.401 1.00 82.50 99 ASN A N 1
ATOM 763 C CA . ASN A 1 99 ? 13.487 9.281 -12.227 1.00 82.50 99 ASN A CA 1
ATOM 764 C C . ASN A 1 99 ? 14.130 10.500 -11.562 1.00 82.50 99 ASN A C 1
ATOM 766 O O . ASN A 1 99 ? 14.178 11.589 -12.128 1.00 82.50 99 ASN A O 1
ATOM 770 N N . ASP A 1 100 ? 14.659 10.322 -10.356 1.00 84.00 100 ASP A N 1
ATOM 771 C CA . ASP A 1 100 ? 15.438 11.365 -9.696 1.00 84.00 100 ASP A CA 1
ATOM 772 C C . ASP A 1 100 ? 16.674 10.794 -8.967 1.00 84.00 100 ASP A C 1
ATOM 774 O O . ASP A 1 100 ? 17.028 9.619 -9.107 1.00 84.00 100 ASP A O 1
ATOM 778 N N . THR A 1 101 ? 17.415 11.661 -8.274 1.00 81.56 101 THR A N 1
ATOM 779 C CA . THR A 1 101 ? 18.665 11.310 -7.580 1.00 81.56 101 THR A CA 1
ATOM 780 C C . THR A 1 101 ? 18.489 10.951 -6.103 1.00 81.56 101 THR A C 1
ATOM 782 O O . THR A 1 101 ? 19.467 10.588 -5.444 1.00 81.56 101 THR A O 1
ATOM 785 N N . ALA A 1 102 ? 17.291 11.118 -5.547 1.00 84.56 102 ALA A N 1
ATOM 786 C CA . ALA A 1 102 ? 16.991 10.806 -4.165 1.00 84.56 102 ALA A CA 1
ATOM 787 C C . ALA A 1 102 ? 17.001 9.290 -3.928 1.00 84.56 102 ALA A C 1
ATOM 789 O O . ALA A 1 102 ? 16.938 8.456 -4.832 1.00 84.56 102 ALA A O 1
ATOM 790 N N . GLN A 1 103 ? 17.138 8.915 -2.658 1.00 86.25 103 GLN A N 1
ATOM 791 C CA . GLN A 1 103 ? 17.033 7.519 -2.269 1.00 86.25 103 GLN A CA 1
ATOM 792 C C . GLN A 1 103 ? 15.561 7.171 -2.051 1.00 86.25 103 GLN A C 1
ATOM 794 O O . GLN A 1 103 ? 14.938 7.680 -1.120 1.00 86.25 103 GLN A O 1
ATOM 799 N N . HIS A 1 104 ? 15.047 6.251 -2.860 1.00 90.75 104 HIS A N 1
ATOM 800 C CA . HIS A 1 104 ? 13.675 5.762 -2.759 1.00 90.75 104 HIS A CA 1
ATOM 801 C C . HIS A 1 104 ? 13.618 4.374 -2.144 1.00 90.75 104 HIS A C 1
ATOM 803 O O . HIS A 1 104 ? 14.531 3.564 -2.316 1.00 90.75 104 HIS A O 1
ATOM 809 N N . LEU A 1 105 ? 12.509 4.089 -1.467 1.00 91.31 105 LEU A N 1
ATOM 810 C CA . LEU A 1 105 ? 12.198 2.762 -0.959 1.00 91.31 105 LEU A CA 1
ATOM 811 C C . LEU A 1 105 ? 10.701 2.501 -1.099 1.00 91.31 105 LEU A C 1
ATOM 813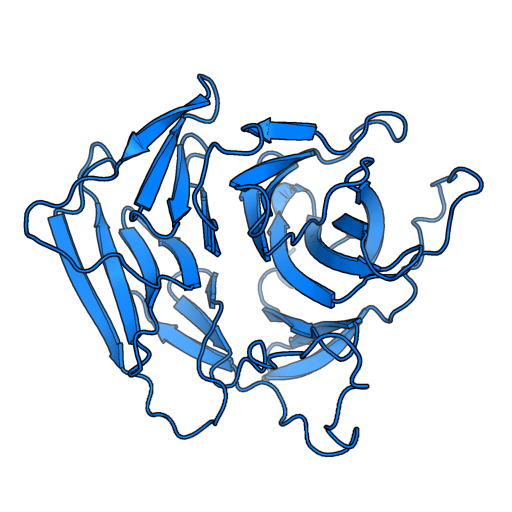 O O . LEU A 1 105 ? 9.944 2.655 -0.138 1.00 91.31 105 LEU A O 1
ATOM 817 N N . LEU A 1 106 ? 10.275 2.102 -2.302 1.00 92.31 106 LEU A N 1
ATOM 818 C CA . LEU A 1 106 ? 8.887 1.696 -2.516 1.00 92.31 106 LEU A CA 1
ATOM 819 C C . LEU A 1 106 ? 8.594 0.435 -1.698 1.00 92.31 106 LEU A C 1
ATOM 821 O O . LEU A 1 106 ? 9.278 -0.573 -1.865 1.00 92.31 106 LEU A O 1
ATOM 825 N N . ASN A 1 107 ? 7.629 0.514 -0.779 1.00 90.12 107 ASN A N 1
ATOM 826 C CA . ASN A 1 107 ? 7.486 -0.463 0.305 1.00 90.12 107 ASN A CA 1
ATOM 827 C C . ASN A 1 107 ? 6.160 -1.221 0.283 1.00 90.12 107 ASN A C 1
ATOM 829 O O . ASN A 1 107 ? 6.158 -2.443 0.382 1.00 90.12 107 ASN A O 1
ATOM 833 N N . ALA A 1 108 ? 5.045 -0.504 0.171 1.00 92.00 108 ALA A N 1
ATOM 834 C CA . ALA A 1 108 ? 3.709 -1.086 0.162 1.00 92.00 108 ALA A CA 1
ATOM 835 C C . ALA A 1 108 ? 2.942 -0.661 -1.091 1.00 92.00 108 ALA A C 1
ATOM 837 O O . ALA A 1 108 ? 3.295 0.334 -1.727 1.00 92.00 108 ALA A O 1
ATOM 838 N N . LEU A 1 109 ? 1.909 -1.425 -1.450 1.00 92.50 109 LEU A N 1
ATOM 839 C CA . LEU A 1 109 ? 1.158 -1.260 -2.690 1.00 92.50 109 LEU A CA 1
ATOM 840 C C . LEU A 1 109 ? -0.342 -1.455 -2.441 1.00 92.50 109 LEU A C 1
ATOM 842 O O . LEU A 1 109 ? -0.741 -2.446 -1.839 1.00 92.50 109 LEU A O 1
ATOM 846 N N . ALA A 1 110 ? -1.165 -0.538 -2.946 1.00 94.81 110 ALA A N 1
ATOM 847 C CA . ALA A 1 110 ? -2.614 -0.692 -3.034 1.00 94.81 110 ALA A CA 1
ATOM 848 C C . ALA A 1 110 ? -3.050 -0.549 -4.492 1.00 94.81 110 ALA A C 1
ATOM 850 O O . ALA A 1 110 ? -2.611 0.368 -5.184 1.00 94.81 110 ALA A O 1
ATOM 851 N N . VAL A 1 111 ? -3.923 -1.439 -4.958 1.00 92.25 111 VAL A N 1
ATOM 852 C CA . VAL A 1 111 ? -4.390 -1.455 -6.347 1.00 92.25 111 VAL A CA 1
ATOM 853 C C . VAL A 1 111 ? -5.899 -1.288 -6.366 1.00 92.25 111 VAL A C 1
ATOM 855 O O . VAL A 1 111 ? -6.621 -2.018 -5.692 1.00 92.25 111 VAL A O 1
ATOM 858 N N . SER A 1 112 ? -6.371 -0.292 -7.109 1.00 91.69 112 SER A N 1
ATOM 859 C CA . SER A 1 112 ? -7.800 -0.040 -7.287 1.00 91.69 112 SER A CA 1
ATOM 860 C C . SER A 1 112 ? -8.377 -0.919 -8.384 1.00 91.69 112 SER A C 1
ATOM 862 O O . SER A 1 112 ? -7.694 -1.226 -9.357 1.00 91.69 112 SER A O 1
ATOM 864 N N . SER A 1 113 ? -9.679 -1.198 -8.311 1.00 85.94 113 SER A N 1
ATOM 865 C CA . SER A 1 113 ? -10.407 -1.913 -9.373 1.00 85.94 113 SER A CA 1
ATOM 866 C C . SER A 1 113 ? -10.524 -1.125 -10.689 1.00 85.94 113 SER A C 1
ATOM 868 O O . SER A 1 113 ? -11.181 -1.570 -11.627 1.00 85.94 113 SER A O 1
ATOM 870 N N . LYS A 1 114 ? -9.961 0.087 -10.742 1.00 91.31 114 LYS A N 1
ATOM 871 C CA . LYS A 1 114 ? -9.897 0.956 -11.923 1.00 91.31 114 LYS A CA 1
ATOM 872 C C . LYS A 1 114 ? -8.531 0.874 -12.617 1.00 91.31 114 LYS A C 1
ATOM 874 O O . LYS A 1 114 ? -8.220 1.759 -13.408 1.00 91.31 114 LYS A O 1
ATOM 879 N N . GLY A 1 115 ? -7.700 -0.119 -12.287 1.00 93.94 115 GLY A N 1
ATOM 880 C CA . GLY A 1 115 ? -6.377 -0.271 -12.884 1.00 93.94 115 GLY A CA 1
ATOM 881 C C . GLY A 1 115 ? -5.396 0.800 -12.428 1.00 93.94 115 GLY A C 1
ATOM 882 O O . GLY A 1 115 ? -4.613 1.292 -13.229 1.00 93.94 115 GLY A O 1
ATOM 883 N N . VAL A 1 116 ? -5.455 1.218 -11.162 1.00 95.81 116 VAL A N 1
ATOM 884 C CA . VAL A 1 116 ? -4.525 2.220 -10.612 1.00 95.81 116 VAL A CA 1
ATOM 885 C C . VAL A 1 116 ? -3.795 1.645 -9.414 1.00 95.81 116 VAL A C 1
ATOM 887 O O . VAL A 1 116 ? -4.440 1.306 -8.421 1.00 95.81 116 VAL A O 1
ATOM 890 N N . ALA A 1 117 ? -2.472 1.577 -9.503 1.00 96.38 117 ALA A N 1
ATOM 891 C CA . ALA A 1 117 ? -1.580 1.187 -8.426 1.00 96.38 117 ALA A CA 1
ATOM 892 C C . ALA A 1 117 ? -1.051 2.423 -7.688 1.00 96.38 117 ALA A C 1
ATOM 894 O O . ALA A 1 117 ? -0.615 3.385 -8.320 1.00 96.38 117 ALA A O 1
ATOM 895 N N . TYR A 1 118 ? -1.061 2.373 -6.358 1.00 97.88 118 TYR A N 1
ATOM 896 C CA . TYR A 1 118 ? -0.514 3.384 -5.458 1.00 97.88 118 TYR A CA 1
ATOM 897 C C . TYR A 1 118 ? 0.555 2.746 -4.575 1.00 97.88 118 TYR A C 1
ATOM 899 O O . TYR A 1 118 ? 0.256 1.793 -3.855 1.00 97.88 118 TYR A O 1
ATOM 907 N N . ALA A 1 119 ? 1.780 3.265 -4.609 1.00 97.19 119 ALA A N 1
ATOM 908 C CA . ALA A 1 119 ? 2.895 2.740 -3.831 1.00 97.19 119 ALA A CA 1
ATOM 909 C C . ALA A 1 119 ? 3.410 3.763 -2.819 1.00 97.19 119 ALA A C 1
ATOM 911 O O . ALA A 1 119 ? 3.602 4.932 -3.155 1.00 97.19 119 ALA A O 1
ATOM 912 N N . THR A 1 120 ? 3.669 3.317 -1.590 1.00 97.56 120 THR A N 1
ATOM 913 C CA . THR A 1 120 ? 4.318 4.159 -0.579 1.00 97.56 120 THR A CA 1
ATOM 914 C C . THR A 1 120 ? 5.815 4.218 -0.822 1.00 97.56 120 THR A C 1
ATOM 916 O O . THR A 1 120 ? 6.428 3.185 -1.081 1.00 97.56 120 THR A O 1
ATOM 919 N N . ASP A 1 121 ? 6.419 5.394 -0.682 1.00 96.44 121 ASP A N 1
ATOM 920 C CA . ASP A 1 121 ? 7.867 5.527 -0.560 1.00 96.44 121 ASP A CA 1
ATOM 921 C C . ASP A 1 121 ? 8.251 5.766 0.902 1.00 96.44 121 ASP A C 1
ATOM 923 O O . ASP A 1 121 ? 8.057 6.852 1.455 1.00 96.44 121 ASP A O 1
ATOM 927 N N . LEU A 1 122 ? 8.821 4.736 1.528 1.00 93.88 122 LEU A N 1
ATOM 928 C CA . LEU A 1 122 ? 9.183 4.743 2.942 1.00 93.88 122 LEU A CA 1
ATOM 929 C C . LEU A 1 122 ? 10.269 5.782 3.266 1.00 93.88 122 LEU A C 1
ATOM 931 O O . LEU A 1 122 ? 10.369 6.219 4.409 1.00 93.88 122 LEU A O 1
ATOM 935 N N . LYS A 1 123 ? 11.100 6.172 2.290 1.00 94.38 123 LYS A N 1
ATOM 936 C CA . LYS A 1 123 ? 12.206 7.116 2.511 1.00 94.38 123 LYS A CA 1
ATOM 937 C C . LYS A 1 123 ? 11.762 8.562 2.368 1.00 94.38 123 LYS A C 1
ATOM 939 O O . LYS A 1 123 ? 12.097 9.379 3.219 1.00 94.38 123 LYS A O 1
ATOM 944 N N . THR A 1 124 ? 11.030 8.873 1.302 1.00 96.31 124 THR A N 1
ATOM 945 C CA . THR A 1 124 ? 10.668 10.262 0.982 1.00 96.31 124 THR A CA 1
ATOM 946 C C . THR A 1 124 ? 9.305 10.673 1.529 1.00 96.31 124 THR A C 1
ATOM 948 O O . THR A 1 124 ? 9.031 11.867 1.631 1.00 96.31 124 THR A O 1
ATOM 951 N N . GLY A 1 125 ? 8.435 9.718 1.872 1.00 97.44 125 GLY A N 1
ATOM 952 C CA . GLY A 1 125 ? 7.070 10.013 2.303 1.00 97.44 125 GLY A CA 1
ATOM 953 C C . GLY A 1 125 ? 6.088 10.309 1.169 1.00 97.44 125 GLY A C 1
ATOM 954 O O . GLY A 1 125 ? 4.966 10.737 1.442 1.00 97.44 125 GLY A O 1
ATOM 955 N N . ALA A 1 126 ? 6.501 10.124 -0.086 1.00 97.88 126 ALA A N 1
ATOM 956 C CA . ALA A 1 126 ? 5.641 10.268 -1.255 1.00 97.88 126 ALA A CA 1
ATOM 957 C C . ALA A 1 126 ? 4.705 9.059 -1.431 1.00 97.88 126 ALA A C 1
ATOM 959 O O . ALA A 1 126 ? 4.995 7.953 -0.963 1.00 97.88 126 ALA A O 1
ATOM 960 N N . ILE A 1 127 ? 3.611 9.266 -2.171 1.00 98.44 127 ILE A N 1
ATOM 961 C CA . ILE A 1 127 ? 2.811 8.179 -2.750 1.00 98.44 127 ILE A CA 1
ATOM 962 C C . ILE A 1 127 ? 2.933 8.263 -4.266 1.00 98.44 127 ILE A C 1
ATOM 964 O O . ILE A 1 127 ? 2.490 9.242 -4.870 1.00 98.44 127 ILE A O 1
ATOM 968 N N . TYR A 1 128 ? 3.503 7.227 -4.870 1.00 97.88 128 TYR A N 1
ATOM 969 C CA . TYR A 1 128 ? 3.629 7.103 -6.317 1.00 97.88 128 TYR A CA 1
ATOM 970 C C . TYR A 1 128 ? 2.422 6.400 -6.920 1.00 97.88 128 TYR A C 1
ATOM 972 O O . TYR A 1 128 ? 1.799 5.560 -6.271 1.00 97.88 128 TYR A O 1
ATOM 980 N N . ARG A 1 129 ? 2.102 6.728 -8.171 1.00 96.69 129 ARG A N 1
ATOM 981 C CA . ARG A 1 129 ? 0.974 6.165 -8.907 1.00 96.69 129 ARG A CA 1
ATOM 982 C C . ARG A 1 129 ? 1.384 5.711 -10.299 1.00 96.69 129 ARG A C 1
ATOM 984 O O . ARG A 1 129 ? 2.060 6.449 -11.007 1.00 96.69 129 ARG A O 1
ATOM 991 N N . LEU A 1 130 ? 0.870 4.550 -10.699 1.00 96.00 130 LEU A N 1
ATOM 992 C CA . LEU A 1 130 ? 0.904 4.056 -12.075 1.00 96.00 130 LEU A CA 1
ATOM 993 C C . LEU A 1 130 ? -0.491 3.565 -12.478 1.00 96.00 130 LEU A C 1
ATOM 995 O O . LEU A 1 130 ? -1.172 2.909 -11.685 1.00 96.00 130 LEU A O 1
ATOM 999 N N . ARG A 1 131 ? -0.937 3.905 -13.688 1.00 95.75 131 ARG A N 1
ATOM 1000 C CA . ARG A 1 131 ? -2.206 3.423 -14.254 1.00 95.75 131 ARG A CA 1
ATOM 1001 C C . ARG A 1 131 ? -1.964 2.325 -15.271 1.00 95.75 131 ARG A C 1
ATOM 1003 O O . ARG A 1 131 ? -0.971 2.377 -15.980 1.00 95.75 131 ARG A O 1
ATOM 1010 N N . THR A 1 132 ? -2.867 1.356 -15.355 1.00 92.50 132 THR A N 1
ATOM 1011 C CA . THR A 1 132 ? -2.864 0.349 -16.419 1.00 92.50 132 THR A CA 1
ATOM 1012 C C . THR A 1 132 ? -2.972 1.040 -17.776 1.00 92.50 132 THR A C 1
ATOM 1014 O O . THR A 1 132 ? -3.720 2.012 -17.913 1.00 92.50 132 THR A O 1
ATOM 1017 N N . ASN A 1 133 ? -2.220 0.552 -18.763 1.00 89.38 133 ASN A N 1
ATOM 1018 C CA . ASN A 1 133 ? -2.119 1.142 -20.102 1.00 89.38 133 ASN A CA 1
ATOM 1019 C C . ASN A 1 133 ? -1.706 2.627 -20.091 1.00 89.38 133 ASN A C 1
ATOM 1021 O O . ASN A 1 133 ? -2.174 3.407 -20.924 1.00 89.38 133 ASN A O 1
ATOM 1025 N N . GLN A 1 134 ? -0.868 3.033 -19.133 1.00 87.31 134 GLN A N 1
ATOM 1026 C CA . GLN A 1 134 ? -0.277 4.369 -19.146 1.00 87.31 134 GLN A CA 1
ATOM 1027 C C . GLN A 1 134 ? 0.709 4.458 -20.327 1.00 87.31 134 GLN A C 1
ATOM 1029 O O . GLN A 1 134 ? 1.449 3.495 -20.554 1.00 87.31 134 GLN A O 1
ATOM 1034 N N . PRO A 1 135 ? 0.730 5.563 -21.097 1.00 82.56 135 PRO A N 1
ATOM 1035 C CA . PRO A 1 135 ? 1.671 5.714 -22.201 1.00 82.56 135 PRO A CA 1
ATOM 1036 C C . PRO A 1 135 ? 3.124 5.508 -21.731 1.00 82.56 135 PRO A C 1
ATOM 1038 O O . PRO A 1 135 ? 3.481 6.035 -20.676 1.00 82.56 135 PRO A O 1
ATOM 1041 N N . PRO A 1 136 ? 3.972 4.761 -22.465 1.00 71.69 136 PRO A N 1
ATOM 1042 C CA . PRO A 1 136 ? 5.345 4.460 -22.039 1.00 71.69 136 PRO A CA 1
ATOM 1043 C C . PRO A 1 136 ? 6.226 5.691 -21.780 1.00 71.69 136 PRO A C 1
ATOM 1045 O O . PRO A 1 136 ? 7.207 5.609 -21.044 1.00 71.69 136 PRO A O 1
ATOM 1048 N N . GLU A 1 137 ? 5.903 6.816 -22.413 1.00 74.50 137 GLU A N 1
ATOM 1049 C CA . GLU A 1 137 ? 6.554 8.112 -22.238 1.00 74.50 137 GLU A CA 1
ATOM 1050 C C . GLU A 1 137 ? 6.161 8.837 -20.941 1.00 74.50 137 GLU A C 1
ATOM 1052 O O . GLU A 1 137 ? 6.866 9.755 -20.521 1.00 74.50 137 GLU A O 1
ATOM 1057 N N . GLU A 1 138 ? 5.055 8.448 -20.301 1.00 78.06 138 GLU A N 1
ATOM 1058 C CA . GLU A 1 138 ? 4.635 9.023 -19.027 1.00 78.06 138 GLU A CA 1
ATOM 1059 C C . GLU A 1 138 ? 5.369 8.343 -17.870 1.00 78.06 138 GLU A C 1
ATOM 1061 O O . GLU A 1 138 ? 5.218 7.147 -17.610 1.00 78.06 138 GLU A O 1
ATOM 1066 N N . GLU A 1 139 ? 6.136 9.137 -17.127 1.00 82.62 139 GLU A N 1
ATOM 1067 C CA . GLU A 1 139 ? 6.873 8.668 -15.959 1.00 82.62 139 GLU A CA 1
ATOM 1068 C C . GLU A 1 139 ? 5.956 8.246 -14.797 1.00 82.62 139 GLU A C 1
ATOM 1070 O O . GLU A 1 139 ? 4.755 8.535 -14.747 1.00 82.62 139 GLU A O 1
ATOM 1075 N N . LEU A 1 140 ? 6.548 7.570 -13.810 1.00 90.38 140 LEU A N 1
ATOM 1076 C CA . LEU A 1 140 ? 5.858 7.235 -12.572 1.00 90.38 140 LEU A CA 1
ATOM 1077 C C . LEU A 1 140 ? 5.490 8.518 -11.811 1.00 90.38 140 LEU A C 1
ATOM 1079 O O . LEU A 1 140 ? 6.356 9.275 -11.378 1.00 90.38 140 LEU A O 1
ATOM 1083 N N . GLU A 1 141 ? 4.198 8.754 -11.603 1.00 93.88 141 GLU A N 1
ATOM 1084 C CA . GLU A 1 141 ? 3.723 10.013 -11.036 1.00 93.88 141 GLU A CA 1
ATOM 1085 C C . GLU A 1 141 ? 3.862 10.033 -9.510 1.00 93.88 141 GLU A C 1
ATOM 1087 O O . GLU A 1 141 ? 3.308 9.174 -8.820 1.00 93.88 141 GLU A O 1
ATOM 1092 N N . ALA A 1 142 ? 4.490 11.074 -8.959 1.00 95.69 142 ALA A N 1
ATOM 1093 C CA . ALA A 1 142 ? 4.401 11.408 -7.536 1.00 95.69 142 ALA A CA 1
ATOM 1094 C C . ALA A 1 142 ? 3.001 11.968 -7.203 1.00 95.69 142 ALA A C 1
ATOM 1096 O O . ALA A 1 142 ? 2.792 13.176 -7.084 1.00 95.69 142 ALA A O 1
ATOM 1097 N N . TRP A 1 143 ? 2.008 11.081 -7.098 1.00 97.62 143 TRP A N 1
ATOM 1098 C CA . TRP A 1 143 ? 0.600 11.443 -6.906 1.00 97.62 143 TRP A CA 1
ATOM 1099 C C . TRP A 1 143 ? 0.364 12.270 -5.638 1.00 97.62 143 TRP A C 1
ATOM 1101 O O . TRP A 1 143 ? -0.414 13.233 -5.675 1.00 97.62 143 TRP A O 1
ATOM 1111 N N . LEU A 1 144 ? 1.062 11.920 -4.554 1.00 98.31 144 LEU A N 1
ATOM 1112 C CA . LEU A 1 144 ? 1.285 12.792 -3.402 1.00 98.31 144 LEU A CA 1
ATOM 1113 C C . LEU A 1 144 ? 2.791 13.038 -3.254 1.00 98.31 144 LEU A C 1
ATOM 1115 O O . LEU A 1 144 ? 3.558 12.071 -3.294 1.00 98.31 144 LEU A O 1
ATOM 1119 N N . PRO A 1 145 ? 3.220 14.298 -3.079 1.00 97.00 145 PRO A N 1
ATOM 1120 C CA . PRO A 1 145 ? 4.632 14.659 -3.102 1.00 97.00 145 PRO A CA 1
ATOM 1121 C C . PRO A 1 145 ? 5.393 14.138 -1.875 1.00 97.00 145 PRO A C 1
ATOM 1123 O O . PRO A 1 145 ? 4.804 13.792 -0.846 1.00 97.00 145 PRO A O 1
ATOM 1126 N N . ALA A 1 146 ? 6.723 14.130 -1.973 1.00 97.00 146 ALA A N 1
ATOM 1127 C CA . ALA A 1 146 ? 7.611 13.855 -0.845 1.00 97.00 146 ALA A CA 1
ATOM 1128 C C . ALA A 1 146 ? 7.303 14.767 0.359 1.00 97.00 146 ALA A C 1
ATOM 1130 O O . ALA A 1 146 ? 6.875 15.910 0.205 1.00 97.00 146 ALA A O 1
ATOM 1131 N N . GLY A 1 147 ? 7.508 14.246 1.568 1.00 97.25 147 GLY A N 1
ATOM 1132 C CA . GLY A 1 147 ? 7.192 14.926 2.826 1.00 97.25 147 GLY A CA 1
ATOM 1133 C C . GLY A 1 147 ? 5.719 14.864 3.249 1.00 97.25 147 GLY A C 1
ATOM 1134 O O . GLY A 1 147 ? 5.399 15.312 4.348 1.00 97.25 147 GLY A O 1
ATOM 1135 N N . THR A 1 148 ? 4.822 14.286 2.436 1.00 98.19 148 THR A N 1
ATOM 1136 C CA . THR A 1 148 ? 3.405 14.112 2.819 1.00 98.19 148 THR A CA 1
ATOM 1137 C C . THR A 1 148 ? 3.264 13.161 4.017 1.00 98.19 148 THR A C 1
ATOM 1139 O O . THR A 1 148 ? 2.565 13.470 4.991 1.00 98.19 148 THR A O 1
ATOM 1142 N N . PHE A 1 149 ? 3.957 12.019 3.969 1.00 98.25 149 PHE A N 1
ATOM 1143 C CA . PHE A 1 149 ? 3.946 10.993 5.015 1.00 98.25 149 PHE A CA 1
ATOM 1144 C C . PHE A 1 149 ? 5.294 10.830 5.719 1.00 98.25 149 PHE A C 1
ATOM 1146 O O . PHE A 1 149 ? 6.350 11.065 5.139 1.00 98.25 149 PHE A O 1
ATOM 1153 N N . ALA A 1 150 ? 5.268 10.385 6.974 1.00 97.00 150 ALA A N 1
ATOM 1154 C CA . ALA A 1 150 ? 6.461 10.093 7.761 1.00 97.00 150 ALA A CA 1
ATOM 1155 C C . ALA A 1 150 ? 6.726 8.580 7.777 1.00 97.00 150 ALA A C 1
ATOM 1157 O O . ALA A 1 150 ? 6.153 7.855 8.584 1.00 97.00 150 ALA A O 1
ATOM 1158 N N . ALA A 1 151 ? 7.590 8.104 6.875 1.00 95.50 151 ALA A N 1
ATOM 1159 C CA . ALA A 1 151 ? 7.883 6.679 6.680 1.00 95.50 151 ALA A CA 1
ATOM 1160 C C . ALA A 1 151 ? 6.613 5.802 6.521 1.00 95.50 151 ALA A C 1
ATOM 1162 O O . ALA A 1 151 ? 6.350 4.933 7.355 1.00 95.50 151 ALA A O 1
ATOM 1163 N N . PRO A 1 152 ? 5.821 6.013 5.447 1.00 96.88 152 PRO A N 1
ATOM 1164 C CA . PRO A 1 152 ? 4.581 5.277 5.199 1.00 96.88 152 PRO A CA 1
ATOM 1165 C C . PRO A 1 152 ? 4.831 3.784 4.936 1.00 96.88 152 PRO A C 1
ATOM 1167 O O . PRO A 1 152 ? 5.376 3.390 3.898 1.00 96.88 152 PRO A O 1
ATOM 1170 N N . SER A 1 153 ? 4.414 2.944 5.878 1.00 92.75 153 SER A N 1
ATOM 1171 C CA . SER A 1 153 ? 4.675 1.502 5.895 1.00 92.75 153 SER A CA 1
ATOM 1172 C C . SER A 1 153 ? 3.531 0.675 5.315 1.00 92.75 153 SER A C 1
ATOM 1174 O O . SER A 1 153 ? 3.794 -0.342 4.681 1.00 92.75 153 SER A O 1
ATOM 1176 N N . GLY A 1 154 ? 2.280 1.115 5.485 1.00 93.31 154 GLY A N 1
ATOM 1177 C CA . GLY A 1 154 ? 1.084 0.399 5.037 1.00 93.31 154 GLY A CA 1
ATOM 1178 C C . GLY A 1 154 ? 0.165 1.267 4.186 1.00 93.31 154 GLY A C 1
ATOM 1179 O O . GLY A 1 154 ? 0.046 2.469 4.416 1.00 93.31 154 GLY A O 1
ATOM 1180 N N . ILE A 1 155 ? -0.509 0.657 3.210 1.00 97.12 155 ILE A N 1
ATOM 1181 C CA . ILE A 1 155 ? -1.459 1.338 2.328 1.00 97.12 155 ILE A CA 1
ATOM 1182 C C . ILE A 1 155 ? -2.574 0.382 1.900 1.00 97.12 155 ILE A C 1
ATOM 1184 O O . ILE A 1 155 ? -2.305 -0.777 1.603 1.00 97.12 155 ILE A O 1
ATOM 1188 N N . CYS A 1 156 ? -3.819 0.851 1.860 1.00 96.50 156 CYS A N 1
ATOM 1189 C CA . CYS A 1 156 ? -4.942 0.090 1.305 1.00 96.50 156 CYS A CA 1
ATOM 1190 C C . CYS A 1 156 ? -6.045 1.013 0.779 1.00 96.50 156 CYS A C 1
ATOM 1192 O O . CYS A 1 156 ? -6.091 2.200 1.103 1.00 96.50 156 CYS A O 1
ATOM 1194 N N . LEU A 1 157 ? -6.944 0.469 -0.035 1.00 95.62 157 LEU A N 1
ATOM 1195 C CA . LEU A 1 157 ? -8.112 1.177 -0.551 1.00 95.62 157 LEU A CA 1
ATOM 1196 C C . LEU A 1 157 ? -9.375 0.696 0.154 1.00 95.62 157 LEU A C 1
ATOM 1198 O O . LEU A 1 157 ? -9.509 -0.479 0.468 1.00 95.62 157 LEU A O 1
ATOM 1202 N N . SER A 1 158 ? -10.312 1.615 0.352 1.00 94.94 158 SER A N 1
ATOM 1203 C CA . SER A 1 158 ? -11.708 1.269 0.647 1.00 94.94 158 SER A CA 1
ATOM 1204 C C . SER A 1 158 ? -12.365 0.531 -0.524 1.00 94.94 158 SER A C 1
ATOM 1206 O O . SER A 1 158 ? -12.035 0.789 -1.683 1.00 94.94 158 SER A O 1
ATOM 1208 N N . ASP A 1 159 ? -13.355 -0.315 -0.226 1.00 90.38 159 ASP A N 1
ATOM 1209 C CA . ASP A 1 159 ? -14.058 -1.146 -1.223 1.00 90.38 159 ASP A CA 1
ATOM 1210 C C . ASP A 1 159 ? -14.695 -0.338 -2.373 1.00 90.38 159 ASP A C 1
ATOM 1212 O O . ASP A 1 159 ? -14.802 -0.815 -3.501 1.00 90.38 159 ASP A O 1
ATOM 1216 N N . ASP A 1 160 ? -15.103 0.910 -2.122 1.00 93.00 160 ASP A N 1
ATOM 1217 C CA . ASP A 1 160 ? -15.699 1.788 -3.140 1.00 93.00 160 ASP A CA 1
ATOM 1218 C C . ASP A 1 160 ? -14.669 2.580 -3.966 1.00 93.00 160 ASP A C 1
ATOM 1220 O O . ASP A 1 160 ? -15.051 3.376 -4.831 1.00 93.00 160 ASP A O 1
ATOM 1224 N N . ASN A 1 161 ? -13.371 2.366 -3.723 1.00 92.19 161 ASN A N 1
ATOM 1225 C CA . ASN A 1 161 ? -12.260 3.068 -4.362 1.00 92.19 161 ASN A CA 1
ATOM 1226 C C . ASN A 1 161 ? -12.383 4.601 -4.279 1.00 92.19 161 ASN A C 1
ATOM 1228 O O . ASN A 1 161 ? -12.087 5.305 -5.251 1.00 92.19 161 ASN A O 1
ATOM 1232 N N . ARG A 1 162 ? -12.849 5.139 -3.143 1.00 95.50 162 ARG A N 1
ATOM 1233 C CA . ARG A 1 162 ? -12.907 6.596 -2.901 1.00 95.50 162 ARG A CA 1
ATOM 1234 C C . ARG A 1 162 ? -11.858 7.087 -1.916 1.00 95.50 162 ARG A C 1
ATOM 1236 O O . ARG A 1 162 ? -11.382 8.216 -2.051 1.00 95.50 162 ARG A O 1
ATOM 1243 N N . THR A 1 163 ? -11.485 6.237 -0.968 1.00 97.69 163 THR A N 1
ATOM 1244 C CA . THR A 1 163 ? -10.528 6.557 0.093 1.00 97.69 163 THR A CA 1
ATOM 1245 C C . THR A 1 163 ? -9.332 5.620 0.037 1.00 97.69 163 THR A C 1
ATOM 1247 O O . THR A 1 163 ? -9.505 4.399 -0.003 1.00 97.69 163 THR A O 1
ATOM 1250 N N . LEU A 1 164 ? -8.136 6.205 0.075 1.00 98.44 164 LEU A N 1
ATOM 1251 C CA . LEU A 1 164 ? -6.868 5.525 0.312 1.00 98.44 164 LEU A CA 1
ATOM 1252 C C . LEU A 1 164 ? -6.487 5.708 1.780 1.00 98.44 164 LEU A C 1
ATOM 1254 O O . LEU A 1 164 ? -6.421 6.839 2.255 1.00 98.44 164 LEU A O 1
ATOM 1258 N N . TYR A 1 165 ? -6.242 4.620 2.496 1.00 98.50 165 TYR A N 1
ATOM 1259 C CA . TYR A 1 165 ? -5.713 4.664 3.853 1.00 98.50 165 TYR A CA 1
ATOM 1260 C C . TYR A 1 165 ? -4.213 4.432 3.827 1.00 98.50 165 TYR A C 1
ATOM 1262 O O . TYR A 1 165 ? -3.749 3.513 3.154 1.00 98.50 165 TYR A O 1
ATOM 1270 N N . VAL A 1 166 ? -3.470 5.242 4.573 1.00 98.31 166 VAL A N 1
ATOM 1271 C CA . VAL A 1 166 ? -2.011 5.160 4.682 1.00 98.31 166 VAL A CA 1
ATOM 1272 C C . VAL A 1 166 ? -1.638 5.126 6.158 1.00 98.31 166 VAL A C 1
ATOM 1274 O O . VAL A 1 166 ? -2.054 6.000 6.915 1.00 98.31 166 VAL A O 1
ATOM 1277 N N . ALA A 1 167 ? -0.868 4.120 6.564 1.00 97.00 167 ALA A N 1
ATOM 1278 C CA . ALA A 1 167 ? -0.235 4.069 7.875 1.00 97.00 167 ALA A CA 1
ATOM 1279 C C . ALA A 1 167 ? 1.186 4.612 7.763 1.00 97.00 167 ALA A C 1
ATOM 1281 O O . ALA A 1 167 ? 1.948 4.203 6.883 1.00 97.00 167 ALA A O 1
ATOM 1282 N N . ASP A 1 168 ? 1.538 5.508 8.672 1.00 95.88 168 ASP A N 1
ATOM 1283 C CA . ASP A 1 168 ? 2.883 6.041 8.826 1.00 95.88 168 ASP A CA 1
ATOM 1284 C C . ASP A 1 168 ? 3.238 6.134 10.323 1.00 95.88 168 ASP A C 1
ATOM 1286 O O . ASP A 1 168 ? 2.477 5.680 11.182 1.00 95.88 168 ASP A O 1
ATOM 1290 N N . THR A 1 169 ? 4.402 6.682 10.674 1.00 94.06 169 THR A N 1
ATOM 1291 C CA . THR A 1 169 ? 4.854 6.728 12.079 1.0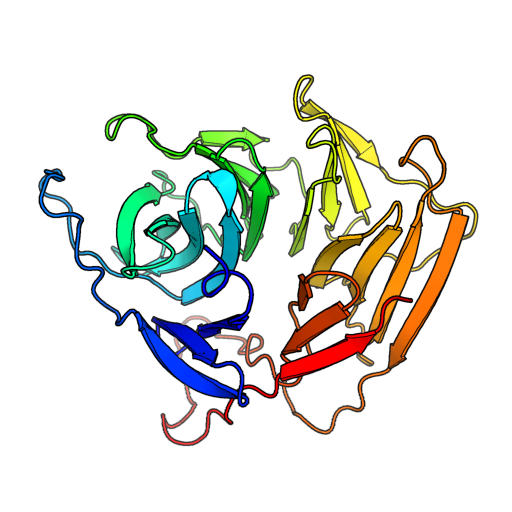0 94.06 169 THR A CA 1
ATOM 1292 C C . THR A 1 169 ? 4.010 7.613 12.998 1.00 94.06 169 THR A C 1
ATOM 1294 O O . THR A 1 169 ? 4.192 7.567 14.211 1.00 94.06 169 THR A O 1
ATOM 1297 N N . ARG A 1 170 ? 3.096 8.416 12.449 1.00 93.94 170 ARG A N 1
ATOM 1298 C CA . ARG A 1 170 ? 2.184 9.307 13.178 1.00 93.94 170 ARG A CA 1
ATOM 1299 C C . ARG A 1 170 ? 0.803 8.675 13.384 1.00 93.94 170 ARG A C 1
ATOM 1301 O O . ARG A 1 170 ? -0.001 9.234 14.126 1.00 93.94 170 ARG A O 1
ATOM 1308 N N . GLY A 1 171 ? 0.514 7.550 12.726 1.00 95.00 171 GLY A N 1
ATOM 1309 C CA . GLY A 1 171 ? -0.758 6.835 12.802 1.00 95.00 171 GLY A CA 1
ATOM 1310 C C . GLY A 1 171 ? -1.341 6.522 11.424 1.00 95.00 171 GLY A C 1
ATOM 1311 O O . GLY A 1 171 ? -0.616 6.312 10.454 1.00 95.00 171 GLY A O 1
ATOM 1312 N N . ILE A 1 172 ? -2.673 6.474 11.337 1.00 97.75 172 ILE A N 1
ATOM 1313 C CA . ILE A 1 172 ? -3.398 6.171 10.096 1.00 97.75 172 ILE A CA 1
ATOM 1314 C C . ILE A 1 172 ? -4.031 7.448 9.549 1.00 97.75 172 ILE A C 1
ATOM 1316 O O . ILE A 1 172 ? -4.669 8.206 10.276 1.00 97.75 172 ILE A O 1
ATOM 1320 N N . PHE A 1 173 ? -3.912 7.652 8.244 1.00 97.94 173 PHE A N 1
ATOM 1321 C CA . PHE A 1 173 ? -4.518 8.754 7.513 1.00 97.94 173 PHE A CA 1
ATOM 1322 C C . PHE A 1 173 ? -5.450 8.217 6.440 1.00 97.94 173 PHE A C 1
ATOM 1324 O O . PHE A 1 173 ? -5.175 7.201 5.808 1.00 97.94 173 PHE A O 1
ATOM 1331 N N . SER A 1 174 ? -6.543 8.931 6.216 1.00 98.12 174 SER A N 1
ATOM 1332 C CA . SER A 1 174 ? -7.422 8.757 5.068 1.00 98.12 174 SER A CA 1
ATOM 1333 C C . SER A 1 174 ? -7.112 9.839 4.039 1.00 98.12 174 SER A C 1
ATOM 1335 O O . SER A 1 174 ? -6.912 11.001 4.393 1.00 98.12 174 SER A O 1
ATOM 1337 N N . VAL A 1 175 ? -7.069 9.468 2.764 1.00 98.44 175 VAL A N 1
ATOM 1338 C CA . VAL A 1 175 ? -6.886 10.387 1.643 1.00 98.44 175 VAL A CA 1
ATOM 1339 C C . VAL A 1 175 ? -8.034 10.201 0.665 1.00 98.44 175 VAL A C 1
ATOM 1341 O O . VAL A 1 175 ? -8.263 9.101 0.161 1.00 98.44 175 VAL A O 1
ATOM 1344 N N . ASN A 1 176 ? -8.742 11.284 0.358 1.00 97.62 176 ASN A N 1
ATOM 1345 C CA . ASN A 1 176 ? -9.727 11.279 -0.716 1.00 97.62 176 ASN A CA 1
ATOM 1346 C C . ASN A 1 176 ? -9.010 11.181 -2.071 1.00 97.62 176 ASN A C 1
ATOM 1348 O O . ASN A 1 176 ? -8.211 12.049 -2.418 1.00 97.62 176 ASN A O 1
ATOM 1352 N N . LEU A 1 177 ? -9.316 10.154 -2.866 1.00 96.38 177 LEU A N 1
ATOM 1353 C CA . LEU A 1 177 ? -8.612 9.908 -4.131 1.00 96.38 177 LEU A CA 1
ATOM 1354 C C . LEU A 1 177 ? -8.817 11.001 -5.192 1.00 96.38 177 LEU A C 1
ATOM 1356 O O . LEU A 1 177 ? -8.001 11.124 -6.104 1.00 96.38 177 LEU A O 1
ATOM 1360 N N . THR A 1 178 ? -9.900 11.777 -5.096 1.00 95.00 178 THR A N 1
ATOM 1361 C CA . THR A 1 178 ? -10.229 12.838 -6.060 1.00 95.00 178 THR A CA 1
ATOM 1362 C C . THR A 1 178 ? -9.648 14.178 -5.627 1.00 95.00 178 THR A C 1
ATOM 1364 O O . THR A 1 178 ? -8.895 14.788 -6.380 1.00 95.00 178 THR A O 1
ATOM 1367 N N . SER A 1 179 ? -9.967 14.634 -4.412 1.00 97.12 179 SER A N 1
ATOM 1368 C CA . SER A 1 179 ? -9.516 15.943 -3.920 1.00 97.12 179 SER A CA 1
ATOM 1369 C C . SER A 1 179 ? -8.091 15.931 -3.371 1.00 97.12 179 SER A C 1
ATOM 1371 O O . SER A 1 179 ? -7.539 16.996 -3.113 1.00 97.12 179 SER A O 1
ATOM 1373 N N . LYS A 1 180 ? -7.505 14.742 -3.153 1.00 97.62 180 LYS A N 1
ATOM 1374 C CA . LYS A 1 180 ? -6.232 14.528 -2.442 1.00 97.62 180 LYS A CA 1
ATOM 1375 C C . LYS A 1 180 ? -6.232 15.049 -0.998 1.00 97.62 180 LYS A C 1
ATOM 1377 O O . LYS A 1 180 ? -5.179 15.114 -0.370 1.00 97.62 180 LYS A O 1
ATOM 1382 N N . GLN A 1 181 ? -7.399 15.402 -0.451 1.00 97.69 181 GLN A N 1
ATOM 1383 C CA . GLN A 1 181 ? -7.510 15.850 0.931 1.00 97.69 181 GLN A CA 1
ATOM 1384 C C . GLN A 1 181 ? -7.143 14.702 1.871 1.00 97.69 181 GLN A C 1
ATOM 1386 O O . GLN A 1 181 ? -7.759 13.636 1.823 1.00 97.69 181 GLN A O 1
ATOM 1391 N N . MET A 1 182 ? -6.154 14.952 2.726 1.00 97.31 182 MET A N 1
ATOM 1392 C CA . MET A 1 182 ? -5.679 14.030 3.749 1.00 97.31 182 MET A CA 1
ATOM 1393 C C . MET A 1 182 ? -6.248 14.421 5.113 1.00 97.31 182 MET A C 1
ATOM 1395 O O . MET A 1 182 ? -6.215 15.594 5.486 1.00 97.31 182 MET A O 1
ATOM 1399 N N . MET A 1 183 ? -6.733 13.443 5.873 1.00 96.75 183 MET A N 1
ATOM 1400 C CA . MET A 1 183 ? -7.193 13.626 7.250 1.00 96.75 183 MET A CA 1
ATOM 1401 C C . MET A 1 183 ? -6.709 12.471 8.129 1.00 96.75 183 MET A C 1
ATOM 1403 O O . MET A 1 183 ? -6.761 11.320 7.682 1.00 96.75 183 MET A O 1
ATOM 1407 N N . PRO A 1 184 ? -6.264 12.735 9.371 1.00 95.88 184 PRO A N 1
ATOM 1408 C CA . PRO A 1 184 ? -5.968 11.667 10.315 1.00 95.88 184 PRO A CA 1
ATOM 1409 C C . PRO A 1 184 ? -7.240 10.861 10.599 1.00 95.88 184 PRO A C 1
ATOM 1411 O O . PRO A 1 184 ? -8.320 11.427 10.775 1.00 95.88 184 PRO A O 1
ATOM 1414 N N . VAL A 1 185 ? -7.112 9.539 10.652 1.00 96.56 185 VAL A N 1
ATOM 1415 C CA . VAL A 1 185 ? -8.180 8.666 11.135 1.00 96.56 185 VAL A CA 1
ATOM 1416 C C . VAL A 1 185 ? -8.162 8.747 12.655 1.00 96.56 185 VAL A C 1
ATOM 1418 O O . VAL A 1 185 ? -7.232 8.280 13.309 1.00 96.56 185 VAL A O 1
ATOM 1421 N N . SER A 1 186 ? -9.181 9.393 13.212 1.00 93.50 186 SER A N 1
ATOM 1422 C CA . SER A 1 186 ? -9.307 9.566 14.660 1.00 93.50 186 SER A CA 1
ATOM 1423 C C . SER A 1 186 ? -9.649 8.243 15.350 1.00 93.50 186 SER A C 1
ATOM 1425 O O . SER A 1 186 ? -10.127 7.305 14.715 1.00 93.50 186 SER A O 1
ATOM 1427 N N . ALA A 1 187 ? -9.445 8.163 16.660 1.00 90.81 187 ALA A N 1
ATOM 1428 C CA . ALA A 1 187 ? -9.885 7.037 17.472 1.00 90.81 187 ALA A CA 1
ATOM 1429 C C . ALA A 1 187 ? -10.711 7.542 18.653 1.00 90.81 187 ALA A C 1
ATOM 1431 O O . ALA A 1 187 ? -10.462 8.627 19.178 1.00 90.81 187 ALA A O 1
ATOM 1432 N N . THR A 1 188 ? -11.724 6.767 19.036 1.00 82.06 188 THR A N 1
ATOM 1433 C CA . THR A 1 188 ? -12.622 7.128 20.148 1.00 82.06 188 THR A CA 1
ATOM 1434 C C . THR A 1 188 ? -11.922 7.002 21.505 1.00 82.06 188 THR A C 1
ATOM 1436 O O . THR A 1 188 ? -12.219 7.746 22.434 1.00 82.06 188 THR A O 1
ATOM 1439 N N . GLU A 1 189 ? -10.956 6.091 21.588 1.00 81.56 189 GLU A N 1
ATOM 1440 C CA . GLU A 1 189 ? -10.079 5.873 22.735 1.00 81.56 189 GLU A CA 1
ATOM 1441 C C . GLU A 1 189 ? -8.628 6.163 22.334 1.00 81.56 189 GLU A C 1
ATOM 1443 O O . GLU A 1 189 ? -8.292 6.213 21.147 1.00 81.56 189 GLU A O 1
ATOM 1448 N N . THR A 1 190 ? -7.744 6.337 23.315 1.00 82.69 190 THR A N 1
ATOM 1449 C CA . THR A 1 190 ? -6.306 6.439 23.051 1.00 82.69 190 THR A CA 1
ATOM 1450 C C . THR A 1 190 ? -5.779 5.080 22.587 1.00 82.69 190 THR A C 1
ATOM 1452 O O . THR A 1 190 ? -5.593 4.173 23.393 1.00 82.69 190 THR A O 1
ATOM 1455 N N . LEU A 1 191 ? -5.546 4.939 21.280 1.00 86.12 191 LEU A N 1
ATOM 1456 C CA . LEU A 1 191 ? -5.007 3.725 20.664 1.00 86.12 191 LEU A CA 1
ATOM 1457 C C . LEU A 1 191 ? -3.521 3.883 20.334 1.00 86.12 191 LEU A C 1
ATOM 1459 O O . LEU A 1 191 ? -3.087 4.933 19.858 1.00 86.12 191 LEU A O 1
ATOM 1463 N N . ASP A 1 192 ? -2.753 2.809 20.517 1.00 85.75 192 ASP A N 1
ATOM 1464 C CA . ASP A 1 192 ? -1.387 2.717 20.001 1.00 85.75 192 ASP A CA 1
ATOM 1465 C C . ASP A 1 192 ? -1.420 2.364 18.509 1.00 85.75 192 ASP A C 1
ATOM 1467 O O . ASP A 1 192 ? -1.525 1.196 18.131 1.00 85.75 192 ASP A O 1
ATOM 1471 N N . LEU A 1 193 ? -1.338 3.387 17.658 1.00 87.88 193 LEU A N 1
ATOM 1472 C CA . LEU A 1 193 ? -1.257 3.251 16.199 1.00 87.88 193 LEU A CA 1
ATOM 1473 C C . LEU A 1 193 ? 0.189 3.320 15.679 1.00 87.88 193 LEU A C 1
ATOM 1475 O O . LEU A 1 193 ? 0.405 3.563 14.494 1.00 87.88 193 LEU A O 1
ATOM 1479 N N . ASN A 1 194 ? 1.189 3.128 16.544 1.00 85.12 194 ASN A N 1
ATOM 1480 C CA . ASN A 1 194 ? 2.592 3.159 16.137 1.00 85.12 194 ASN A CA 1
ATOM 1481 C C . ASN A 1 194 ? 3.037 1.820 15.537 1.00 85.12 194 ASN A C 1
ATOM 1483 O O . ASN A 1 194 ? 2.485 0.769 15.844 1.00 85.12 194 ASN A O 1
ATOM 1487 N N . GLN A 1 195 ? 4.099 1.830 14.728 1.00 87.75 195 GLN A N 1
ATOM 1488 C CA . GLN A 1 195 ? 4.755 0.612 14.215 1.00 87.75 195 GLN A CA 1
ATOM 1489 C C . GLN A 1 195 ? 3.821 -0.372 13.480 1.00 87.75 195 GLN A C 1
ATOM 1491 O O . GLN A 1 195 ? 4.055 -1.584 13.457 1.00 87.75 195 GLN A O 1
ATOM 1496 N N . LEU A 1 196 ? 2.770 0.150 12.846 1.00 92.12 196 LEU A N 1
ATOM 1497 C CA . LEU A 1 196 ? 1.979 -0.607 11.882 1.00 92.12 196 LEU A CA 1
ATOM 1498 C C . LEU A 1 196 ? 2.867 -0.929 10.673 1.00 92.12 196 LEU A C 1
ATOM 1500 O O . LEU A 1 196 ? 3.610 -0.069 10.197 1.00 92.12 196 LEU A O 1
ATOM 1504 N N . LYS A 1 197 ? 2.838 -2.171 10.193 1.00 87.81 197 LYS A N 1
ATOM 1505 C CA . LYS A 1 197 ? 3.704 -2.657 9.103 1.00 87.81 197 LYS A CA 1
ATOM 1506 C C . LYS A 1 197 ? 2.979 -2.759 7.766 1.00 87.81 197 LYS A C 1
ATOM 1508 O O . LYS A 1 197 ? 3.600 -2.604 6.724 1.00 87.81 197 LYS A O 1
ATOM 1513 N N . SER A 1 198 ? 1.673 -3.002 7.799 1.00 89.06 198 SER A N 1
ATOM 1514 C CA . SER A 1 198 ? 0.818 -3.149 6.619 1.00 89.06 198 SER A CA 1
ATOM 1515 C C . SER A 1 198 ? -0.602 -2.695 6.932 1.00 89.06 198 SER A C 1
ATOM 1517 O O . SER A 1 198 ? -0.975 -2.602 8.096 1.00 89.06 198 SER A O 1
ATOM 1519 N N . LEU A 1 199 ? -1.394 -2.422 5.895 1.00 93.75 199 LEU A N 1
ATOM 1520 C CA . LEU A 1 199 ? -2.825 -2.167 6.020 1.00 93.75 199 LEU A CA 1
ATOM 1521 C C . LEU A 1 199 ? -3.589 -2.995 4.989 1.00 93.75 199 LEU A C 1
ATOM 1523 O O . LEU A 1 199 ? -3.143 -3.158 3.858 1.00 93.75 199 LEU A O 1
ATOM 1527 N N . SER A 1 200 ? -4.767 -3.470 5.369 1.00 93.06 200 SER A N 1
ATOM 1528 C CA . SER A 1 200 ? -5.779 -4.028 4.475 1.00 93.06 200 SER A CA 1
ATOM 1529 C C . SER A 1 200 ? -7.151 -3.499 4.873 1.00 93.06 200 SER A C 1
ATOM 1531 O O . SER A 1 200 ? -7.403 -3.259 6.051 1.00 93.06 200 SER A O 1
ATOM 1533 N N . TYR A 1 201 ? -8.045 -3.327 3.907 1.00 93.75 201 TYR A N 1
ATOM 1534 C CA . TYR A 1 201 ? -9.428 -2.943 4.168 1.00 93.75 201 TYR A CA 1
ATOM 1535 C C . TYR A 1 201 ? -10.324 -4.178 4.096 1.00 93.75 201 TYR A C 1
ATOM 1537 O O . TYR A 1 201 ? -10.146 -5.020 3.219 1.00 93.75 201 TYR A O 1
ATOM 1545 N N . TYR A 1 202 ? -11.282 -4.290 5.012 1.00 94.06 202 TYR A N 1
ATOM 1546 C CA . TYR A 1 202 ? -12.277 -5.357 4.997 1.00 94.06 202 TYR A CA 1
ATOM 1547 C C . TYR A 1 202 ? -13.585 -4.873 5.618 1.00 94.06 202 TYR A C 1
ATOM 1549 O O . TYR A 1 202 ? -13.634 -4.613 6.820 1.00 94.06 202 TYR A O 1
ATOM 1557 N N . LYS A 1 203 ? -14.648 -4.754 4.809 1.00 93.44 203 LYS A N 1
ATOM 1558 C CA . LYS A 1 203 ? -16.035 -4.508 5.257 1.00 93.44 203 LYS A CA 1
ATOM 1559 C C . LYS A 1 203 ? -16.171 -3.404 6.321 1.00 93.44 203 LYS A C 1
ATOM 1561 O O . LYS A 1 203 ? -16.826 -3.581 7.345 1.00 93.44 203 LYS A O 1
ATOM 1566 N N . GLY A 1 204 ? -15.555 -2.244 6.091 1.00 95.69 204 GLY A N 1
ATOM 1567 C CA . GLY A 1 204 ? -15.628 -1.127 7.042 1.00 95.69 204 GLY A CA 1
ATOM 1568 C C . GLY A 1 204 ? -14.597 -1.167 8.168 1.00 95.69 204 GLY A C 1
ATOM 1569 O O . GLY A 1 204 ? -14.654 -0.321 9.053 1.00 95.69 204 GLY A O 1
ATOM 1570 N N . ALA A 1 205 ? -13.650 -2.099 8.147 1.00 97.31 205 ALA A N 1
ATOM 1571 C CA . ALA A 1 205 ? -12.550 -2.167 9.095 1.00 97.31 205 ALA A CA 1
ATOM 1572 C C . ALA A 1 205 ? -11.190 -2.091 8.391 1.00 97.31 205 ALA A C 1
ATOM 1574 O O . ALA A 1 205 ? -11.053 -2.448 7.219 1.00 97.31 205 ALA A O 1
ATOM 1575 N N . LEU A 1 206 ? -10.177 -1.649 9.133 1.00 97.38 206 LEU A N 1
ATOM 1576 C CA . LEU A 1 206 ? -8.774 -1.759 8.748 1.00 97.38 206 LEU A CA 1
ATOM 1577 C C . LEU A 1 206 ? -8.146 -2.930 9.494 1.00 97.38 206 LEU A C 1
ATOM 1579 O O . LEU A 1 206 ? -8.243 -3.009 10.715 1.00 97.38 206 LEU A O 1
ATOM 1583 N N . ILE A 1 207 ? -7.489 -3.822 8.767 1.00 96.00 207 ILE A N 1
ATOM 1584 C CA . ILE A 1 207 ? -6.669 -4.893 9.322 1.00 96.00 207 ILE A CA 1
ATOM 1585 C C . ILE A 1 207 ? -5.208 -4.472 9.206 1.00 96.00 207 ILE A C 1
ATOM 1587 O O . ILE A 1 207 ? -4.783 -4.001 8.152 1.00 96.00 207 ILE A O 1
ATOM 1591 N N . SER A 1 208 ? -4.442 -4.625 10.279 1.00 94.00 208 SER A N 1
ATOM 1592 C CA . SER A 1 208 ? -3.035 -4.236 10.316 1.00 94.00 208 SER A CA 1
ATOM 1593 C C . SER A 1 208 ? -2.205 -5.277 11.037 1.00 94.00 208 SER A C 1
ATOM 1595 O O . SER A 1 208 ? -2.608 -5.793 12.078 1.00 94.00 208 SER A O 1
ATOM 1597 N N . ILE A 1 209 ? -0.995 -5.504 10.538 1.00 90.94 209 ILE A N 1
ATOM 1598 C CA . ILE A 1 209 ? 0.071 -6.100 11.341 1.00 90.94 209 ILE A CA 1
ATOM 1599 C C . ILE A 1 209 ? 0.744 -4.966 12.109 1.00 90.94 209 ILE A C 1
ATOM 1601 O O . ILE A 1 209 ? 1.091 -3.942 11.516 1.00 90.94 209 ILE A O 1
ATOM 1605 N N . GLN A 1 210 ? 0.911 -5.133 13.413 1.00 91.12 210 GLN A N 1
ATOM 1606 C CA . GLN A 1 210 ? 1.674 -4.228 14.264 1.00 91.12 210 GLN A CA 1
ATOM 1607 C C . GLN A 1 210 ? 2.798 -5.012 14.917 1.00 91.12 210 GLN A C 1
ATOM 1609 O O . GLN A 1 210 ? 2.559 -6.085 15.466 1.00 91.12 210 GLN A O 1
ATOM 1614 N N . ASP A 1 211 ? 4.005 -4.461 14.884 1.00 86.19 211 ASP A N 1
ATOM 1615 C CA . ASP A 1 211 ? 5.161 -5.064 15.535 1.00 86.19 211 ASP A CA 1
ATOM 1616 C C . ASP A 1 211 ? 5.867 -4.029 16.405 1.00 86.19 211 ASP A C 1
ATOM 1618 O O . ASP A 1 211 ? 6.515 -3.109 15.909 1.00 86.19 211 ASP A O 1
ATOM 1622 N N . ASN A 1 212 ? 5.701 -4.187 17.716 1.00 80.25 212 ASN A N 1
ATOM 1623 C CA . ASN A 1 212 ? 6.360 -3.402 18.752 1.00 80.25 212 ASN A CA 1
ATOM 1624 C C . ASN A 1 212 ? 7.159 -4.301 19.716 1.00 80.25 212 ASN A C 1
ATOM 1626 O O . ASN A 1 212 ? 7.219 -4.029 20.914 1.00 80.25 212 ASN A O 1
ATOM 1630 N N . GLY A 1 213 ? 7.733 -5.393 19.196 1.00 78.50 213 GLY A N 1
ATOM 1631 C CA . GLY A 1 213 ? 8.433 -6.426 19.972 1.00 78.50 213 GLY A CA 1
ATOM 1632 C C . GLY A 1 213 ? 7.569 -7.651 20.292 1.00 78.50 213 GLY A C 1
ATOM 1633 O O . GLY A 1 213 ? 8.102 -8.700 20.641 1.00 78.50 213 GLY A O 1
ATOM 1634 N N . ALA A 1 214 ? 6.249 -7.541 20.128 1.00 81.19 214 ALA A N 1
ATOM 1635 C CA . ALA A 1 214 ? 5.305 -8.655 20.159 1.00 81.19 214 ALA A CA 1
ATOM 1636 C C . ALA A 1 214 ? 4.325 -8.507 18.982 1.00 81.19 214 ALA A C 1
ATOM 1638 O O . ALA A 1 214 ? 3.333 -7.773 19.108 1.00 81.19 214 ALA A O 1
ATOM 1639 N N . PRO A 1 215 ? 4.603 -9.140 17.825 1.00 85.44 215 PRO A N 1
ATOM 1640 C CA . PRO A 1 215 ? 3.803 -8.907 16.639 1.00 85.44 215 PRO A CA 1
ATOM 1641 C C . PRO A 1 215 ? 2.370 -9.421 16.811 1.00 85.44 215 PRO A C 1
ATOM 1643 O O . PRO A 1 215 ? 2.118 -10.511 17.337 1.00 85.44 215 PRO A O 1
ATOM 1646 N N . ARG A 1 216 ? 1.420 -8.597 16.375 1.00 89.50 216 ARG A N 1
ATOM 1647 C CA . ARG A 1 216 ? -0.018 -8.846 16.487 1.00 89.50 216 ARG A CA 1
ATOM 1648 C C . ARG A 1 216 ? -0.746 -8.419 15.226 1.00 89.50 216 ARG A C 1
ATOM 1650 O O . ARG A 1 216 ? -0.339 -7.479 14.542 1.00 89.50 216 ARG A O 1
ATOM 1657 N N . ILE A 1 217 ? -1.853 -9.095 14.959 1.00 92.12 217 ILE A N 1
ATOM 1658 C CA . ILE A 1 217 ? -2.784 -8.762 13.887 1.00 92.12 217 ILE A CA 1
ATOM 1659 C C . ILE A 1 217 ? -3.996 -8.108 14.530 1.00 92.12 217 ILE A C 1
ATOM 1661 O O . ILE A 1 217 ? -4.637 -8.674 15.416 1.00 92.12 217 ILE A O 1
ATOM 1665 N N . LEU A 1 218 ? -4.280 -6.888 14.098 1.00 94.81 218 LEU A N 1
ATOM 1666 C CA . LEU A 1 218 ? -5.311 -6.030 14.654 1.00 94.81 218 LEU A CA 1
ATOM 1667 C C . LEU A 1 218 ? -6.392 -5.760 13.626 1.00 94.81 218 LEU A C 1
ATOM 1669 O O . LEU A 1 218 ? -6.105 -5.577 12.446 1.00 94.81 218 LEU A O 1
ATOM 1673 N N . ARG A 1 219 ? -7.625 -5.654 14.109 1.00 96.56 219 ARG A N 1
ATOM 1674 C CA . ARG A 1 219 ? -8.771 -5.110 13.393 1.00 96.56 219 ARG A CA 1
ATOM 1675 C C . ARG A 1 219 ? -9.196 -3.810 14.059 1.00 96.56 219 ARG A C 1
ATOM 1677 O O . ARG A 1 219 ? -9.536 -3.806 15.238 1.00 96.56 219 ARG A O 1
ATOM 1684 N N . PHE A 1 220 ? -9.243 -2.739 13.282 1.00 97.00 220 PHE A N 1
ATOM 1685 C CA . PHE A 1 220 ? -9.776 -1.440 13.664 1.00 97.00 220 PHE A CA 1
ATOM 1686 C C . PHE A 1 220 ? -11.112 -1.222 12.957 1.00 97.00 220 PHE A C 1
ATOM 1688 O O . PHE A 1 220 ? -11.150 -0.997 11.746 1.00 97.00 220 PHE A O 1
ATOM 1695 N N . GLN A 1 221 ? -12.215 -1.301 13.696 1.00 97.38 221 GLN A N 1
ATOM 1696 C CA . GLN A 1 221 ? -13.542 -1.031 13.153 1.00 97.38 221 GLN A CA 1
ATOM 1697 C C . GLN A 1 221 ? -13.688 0.467 12.896 1.00 97.38 221 GLN A C 1
ATOM 1699 O O . GLN A 1 221 ? -13.492 1.260 13.818 1.00 97.38 221 GLN A O 1
ATOM 1704 N N . LEU A 1 222 ? -14.048 0.854 11.672 1.00 97.12 222 LEU A N 1
ATOM 1705 C CA . LEU A 1 222 ? -14.362 2.242 11.358 1.00 97.12 222 LEU A CA 1
ATOM 1706 C C . LEU A 1 222 ? -15.855 2.518 11.551 1.00 97.12 222 LEU A C 1
ATOM 1708 O O . LEU A 1 222 ? -16.701 1.630 11.410 1.00 97.12 222 LEU A O 1
ATOM 1712 N N . ASP A 1 223 ? -16.168 3.778 11.830 1.00 95.44 223 ASP A N 1
ATOM 1713 C CA . ASP A 1 223 ? -17.525 4.300 11.795 1.00 95.44 223 ASP A CA 1
ATOM 1714 C C . ASP A 1 223 ? -18.077 4.396 10.359 1.00 95.44 223 ASP A C 1
ATOM 1716 O O . ASP A 1 223 ? -17.378 4.186 9.366 1.00 95.44 223 ASP A O 1
ATOM 1720 N N . ALA A 1 224 ? -19.353 4.768 10.232 1.00 92.62 224 ALA A N 1
ATOM 1721 C CA . ALA A 1 224 ? -20.003 4.919 8.930 1.00 92.62 224 ALA A CA 1
ATOM 1722 C C . ALA A 1 224 ? -19.358 6.006 8.047 1.00 92.62 224 ALA A C 1
ATOM 1724 O O . ALA A 1 224 ? -19.393 5.894 6.822 1.00 92.62 224 ALA A O 1
ATOM 1725 N N . SER A 1 225 ? -18.750 7.037 8.652 1.00 91.12 225 SER A N 1
ATOM 1726 C CA . SER A 1 225 ? -17.995 8.063 7.916 1.00 91.12 225 SER A CA 1
ATOM 1727 C C . SER A 1 225 ? -16.644 7.550 7.400 1.00 91.12 225 SER A C 1
ATOM 1729 O O . SER A 1 225 ? -16.051 8.149 6.502 1.00 91.12 225 SER A O 1
ATOM 1731 N N . ARG A 1 226 ? -16.184 6.411 7.935 1.00 92.12 226 ARG A N 1
ATOM 1732 C CA . ARG A 1 226 ? -14.899 5.763 7.675 1.00 92.12 226 ARG A CA 1
ATOM 1733 C C . ARG A 1 226 ? -13.687 6.641 8.003 1.00 92.12 226 ARG A C 1
ATOM 1735 O O . ARG A 1 226 ? -12.627 6.487 7.391 1.00 92.12 226 ARG A O 1
ATOM 1742 N N . GLN A 1 227 ? -13.853 7.559 8.953 1.00 93.00 227 GLN A N 1
ATOM 1743 C CA . GLN A 1 227 ? -12.828 8.515 9.399 1.00 93.00 227 GLN A CA 1
ATOM 1744 C C . GLN A 1 227 ? -12.498 8.379 10.888 1.00 93.00 227 GLN A C 1
ATOM 1746 O O . GLN A 1 227 ? -11.597 9.057 11.392 1.00 93.00 227 GLN A O 1
ATOM 1751 N N . ARG A 1 228 ? -13.202 7.500 11.606 1.00 95.75 228 ARG A N 1
ATOM 1752 C CA . ARG A 1 228 ? -12.960 7.258 13.024 1.00 95.75 228 ARG A CA 1
ATOM 1753 C C . ARG A 1 228 ? -12.968 5.774 13.347 1.00 95.75 228 ARG A C 1
ATOM 1755 O O . ARG A 1 228 ? -13.893 5.070 12.963 1.00 95.75 228 ARG A O 1
ATOM 1762 N N . ILE A 1 229 ? -11.977 5.332 14.114 1.00 97.44 229 ILE A N 1
ATOM 1763 C CA . ILE A 1 229 ? -11.921 4.002 14.715 1.00 97.44 229 ILE A CA 1
ATOM 1764 C C . ILE A 1 229 ? -12.820 3.980 15.955 1.00 97.44 229 ILE A C 1
ATOM 1766 O O . ILE A 1 229 ? -12.619 4.740 16.910 1.00 97.44 229 ILE A O 1
ATOM 1770 N N . THR A 1 230 ? -13.814 3.096 15.942 1.00 96.31 230 THR A N 1
ATOM 1771 C CA . THR A 1 230 ? -14.803 2.914 17.018 1.00 96.31 230 THR A CA 1
ATOM 1772 C C . THR A 1 230 ? -14.564 1.668 17.856 1.00 96.31 230 THR A C 1
ATOM 1774 O O . THR A 1 230 ? -15.198 1.509 18.891 1.00 96.31 230 THR A O 1
ATOM 1777 N N . GLY A 1 231 ? -13.671 0.779 17.425 1.00 94.62 231 GLY A N 1
ATOM 1778 C CA . GLY A 1 231 ? -13.321 -0.418 18.176 1.00 94.62 231 GLY A CA 1
ATOM 1779 C C . GLY A 1 231 ? -12.049 -1.061 17.649 1.00 94.62 231 GLY A C 1
ATOM 1780 O O . GLY A 1 231 ? -11.737 -0.950 16.463 1.00 94.62 231 GLY A O 1
ATOM 1781 N N . THR A 1 232 ? -11.334 -1.742 18.539 1.00 95.25 232 THR A N 1
ATOM 1782 C CA . THR A 1 232 ? -10.113 -2.481 18.213 1.00 95.25 232 THR A CA 1
ATOM 1783 C C . THR A 1 232 ? -10.245 -3.914 18.701 1.00 95.25 232 THR A C 1
ATOM 1785 O O . THR A 1 232 ? -10.671 -4.151 19.828 1.00 95.25 232 THR A O 1
ATOM 1788 N N . GLN A 1 233 ? -9.851 -4.869 17.867 1.00 94.81 233 GLN A N 1
ATOM 1789 C CA . GLN A 1 233 ? -9.800 -6.286 18.203 1.00 94.81 233 GLN A CA 1
ATOM 1790 C C . GLN A 1 233 ? -8.425 -6.841 17.830 1.00 94.81 233 GLN A C 1
ATOM 1792 O O . GLN A 1 233 ? -7.944 -6.617 16.721 1.00 94.81 233 GLN A O 1
ATOM 1797 N N . ILE A 1 234 ? -7.799 -7.591 18.737 1.00 93.94 234 ILE A N 1
ATOM 1798 C CA . ILE A 1 234 ? -6.644 -8.432 18.404 1.00 93.94 234 ILE A CA 1
ATOM 1799 C C . ILE A 1 234 ? -7.193 -9.720 17.793 1.00 93.94 234 ILE A C 1
ATOM 1801 O O . ILE A 1 234 ? -7.921 -10.453 18.457 1.00 93.94 234 ILE A O 1
ATOM 1805 N N . LEU A 1 235 ? -6.881 -9.957 16.521 1.00 92.50 235 LEU A N 1
ATOM 1806 C CA . LEU A 1 235 ? -7.265 -11.172 15.802 1.00 92.50 235 LEU A CA 1
ATOM 1807 C C . LEU A 1 235 ? -6.298 -12.314 16.106 1.00 92.50 235 LEU A C 1
ATOM 1809 O O . LEU A 1 235 ? -6.718 -13.449 16.295 1.00 92.50 235 LEU A O 1
ATOM 1813 N N . GLU A 1 236 ? -5.007 -11.997 16.190 1.00 88.62 236 GLU A N 1
ATOM 1814 C CA . GLU A 1 236 ? -3.971 -12.960 16.539 1.00 88.62 236 GLU A CA 1
ATOM 1815 C C . GLU A 1 236 ? -2.792 -12.266 17.220 1.00 88.62 236 GLU A C 1
ATOM 1817 O O . GLU A 1 236 ? -2.382 -11.170 16.829 1.00 88.62 236 GLU A O 1
ATOM 1822 N N . THR A 1 237 ? -2.216 -12.938 18.213 1.00 85.62 237 THR A N 1
ATOM 1823 C CA . THR A 1 237 ? -0.887 -12.623 18.739 1.00 85.62 237 THR A CA 1
ATOM 1824 C C . THR A 1 237 ? 0.066 -13.676 18.205 1.00 85.62 237 THR A C 1
ATOM 1826 O O . THR A 1 237 ? -0.008 -14.837 18.611 1.00 85.62 237 THR A O 1
ATOM 1829 N N . THR A 1 238 ? 0.956 -13.293 17.293 1.00 70.12 238 THR A N 1
ATOM 1830 C CA . THR A 1 238 ? 1.873 -14.262 16.691 1.00 70.12 238 THR A CA 1
ATOM 1831 C C . THR A 1 238 ? 2.960 -14.610 17.699 1.00 70.12 238 THR A C 1
ATOM 1833 O O . THR A 1 238 ? 3.600 -13.721 18.268 1.00 70.12 238 THR A O 1
ATOM 1836 N N . ARG A 1 239 ? 3.168 -15.903 17.956 1.00 58.59 239 ARG A N 1
ATOM 1837 C CA . ARG A 1 239 ? 4.298 -16.355 18.771 1.00 58.59 239 ARG A CA 1
ATOM 1838 C C . ARG A 1 239 ? 5.559 -16.301 17.914 1.00 58.59 239 ARG A C 1
ATOM 1840 O O . ARG A 1 239 ? 5.557 -16.747 16.773 1.00 58.59 239 ARG A O 1
ATOM 1847 N N . SER A 1 240 ? 6.619 -15.735 18.483 1.00 50.41 240 SER A N 1
ATOM 1848 C CA . SER A 1 240 ? 7.963 -15.556 17.915 1.00 50.41 240 SER A CA 1
ATOM 1849 C C . SER A 1 240 ? 8.693 -16.887 17.624 1.00 50.41 240 SER A C 1
ATOM 1851 O O . SER A 1 240 ? 9.865 -17.048 17.952 1.00 50.41 240 SER A O 1
ATOM 1853 N N . GLU A 1 241 ? 8.028 -17.882 17.042 1.00 47.88 241 GLU A N 1
ATOM 1854 C CA . GLU A 1 241 ? 8.672 -19.149 16.665 1.00 47.88 241 GLU A CA 1
ATOM 1855 C C . GLU A 1 241 ? 9.570 -18.977 15.432 1.00 47.88 241 GLU A C 1
ATOM 1857 O O . GLU A 1 241 ? 10.449 -19.791 15.170 1.00 47.88 241 GLU A O 1
ATOM 1862 N N . THR A 1 242 ? 9.408 -17.868 14.709 1.00 50.81 242 THR A N 1
ATOM 1863 C CA . THR A 1 242 ? 10.225 -17.510 13.552 1.00 50.81 242 THR A CA 1
ATOM 1864 C C . THR A 1 242 ? 10.936 -16.191 13.829 1.00 50.81 242 THR A C 1
ATOM 1866 O O . THR A 1 242 ? 10.288 -15.203 14.171 1.00 50.81 242 THR A O 1
ATOM 1869 N N . SER A 1 243 ? 12.255 -16.154 13.649 1.00 51.97 243 SER A N 1
ATOM 1870 C CA . SER A 1 243 ? 13.132 -15.025 14.003 1.00 51.97 243 SER A CA 1
ATOM 1871 C C . SER A 1 243 ? 12.837 -13.697 13.287 1.00 51.97 243 SER A C 1
ATOM 1873 O O . SER A 1 243 ? 13.423 -12.682 13.654 1.00 51.97 243 SER A O 1
ATOM 1875 N N . ALA A 1 244 ? 11.949 -13.677 12.286 1.00 60.12 244 ALA A N 1
ATOM 1876 C CA . ALA A 1 244 ? 11.713 -12.511 11.435 1.00 60.12 244 ALA A CA 1
ATOM 1877 C C . ALA A 1 244 ? 10.322 -11.849 11.549 1.00 60.12 244 ALA A C 1
ATOM 1879 O O . ALA A 1 244 ? 10.168 -10.738 11.050 1.00 60.12 244 ALA A O 1
ATOM 1880 N N . GLY A 1 245 ? 9.344 -12.462 12.230 1.00 62.22 245 GLY A N 1
ATOM 1881 C CA . GLY A 1 245 ? 7.990 -11.913 12.424 1.00 62.22 245 GLY A CA 1
ATOM 1882 C C . GLY A 1 245 ? 7.196 -11.609 11.131 1.00 62.22 245 GLY A C 1
ATOM 1883 O O . GLY A 1 245 ? 7.739 -11.630 10.020 1.00 62.22 245 GLY A O 1
ATOM 1884 N N . PRO A 1 246 ? 5.882 -11.340 11.230 1.00 71.50 246 PRO A N 1
ATOM 1885 C CA . PRO A 1 246 ? 5.070 -10.959 10.082 1.00 71.50 246 PRO A CA 1
ATOM 1886 C C . PRO A 1 246 ? 5.243 -9.478 9.721 1.00 71.50 246 PRO A C 1
ATOM 1888 O O . PRO A 1 246 ? 5.295 -8.616 10.596 1.00 71.50 246 PRO A O 1
ATOM 1891 N N . ALA A 1 247 ? 5.276 -9.161 8.426 1.00 69.62 247 ALA A N 1
ATOM 1892 C CA . ALA A 1 247 ? 5.426 -7.782 7.942 1.00 69.62 247 ALA A CA 1
ATOM 1893 C C . ALA A 1 247 ? 4.340 -7.355 6.950 1.00 69.62 247 ALA A C 1
ATOM 1895 O O . ALA A 1 247 ? 4.012 -6.171 6.872 1.00 69.62 247 ALA A O 1
ATOM 1896 N N . SER A 1 248 ? 3.738 -8.294 6.222 1.00 74.62 248 SER A N 1
ATOM 1897 C CA . SER A 1 248 ? 2.651 -8.010 5.289 1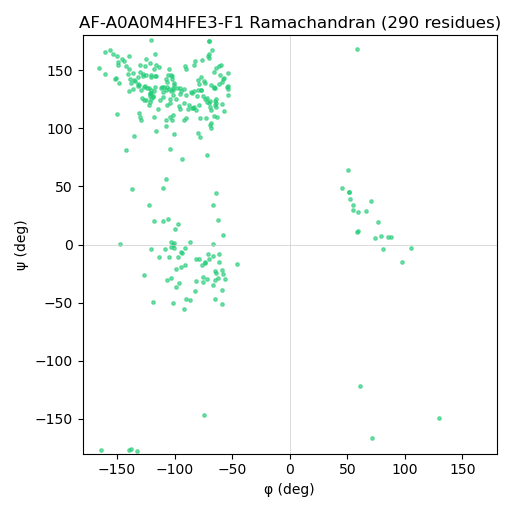.00 74.62 248 SER A CA 1
ATOM 1898 C C . SER A 1 248 ? 1.598 -9.111 5.290 1.00 74.62 248 SER A C 1
ATOM 1900 O O . SER A 1 248 ? 1.874 -10.272 5.598 1.00 74.62 248 SER A O 1
ATOM 1902 N N . GLY A 1 249 ? 0.378 -8.717 4.942 1.00 72.75 249 GLY A N 1
ATOM 1903 C CA . GLY A 1 249 ? -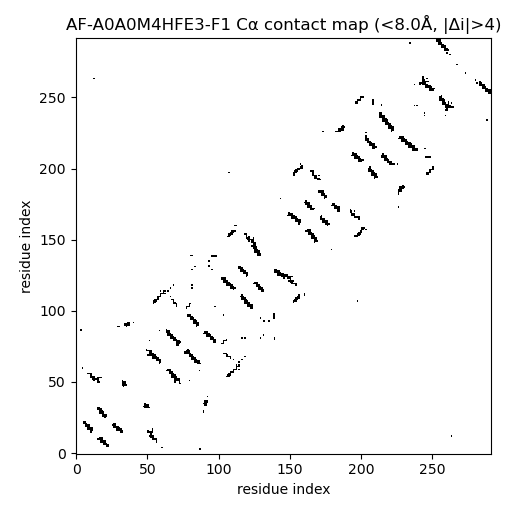0.736 -9.619 4.720 1.00 72.75 249 GLY A CA 1
ATOM 1904 C C . GLY A 1 249 ? -1.774 -8.988 3.802 1.00 72.75 249 GLY A C 1
ATOM 1905 O O . GLY A 1 249 ? -1.711 -7.792 3.506 1.00 72.75 249 GLY A O 1
ATOM 1906 N N . ILE A 1 250 ? -2.693 -9.815 3.324 1.00 72.56 250 ILE A N 1
ATOM 1907 C CA . ILE A 1 250 ? -3.723 -9.458 2.355 1.00 72.56 250 ILE A CA 1
ATOM 1908 C C . ILE A 1 250 ? -5.043 -10.129 2.722 1.00 72.56 250 ILE A C 1
ATOM 1910 O O . ILE A 1 250 ? -5.073 -11.245 3.240 1.00 72.56 250 ILE A O 1
ATOM 1914 N N . VAL A 1 251 ? -6.143 -9.445 2.428 1.00 76.69 251 VAL A N 1
ATOM 1915 C CA . VAL A 1 251 ? -7.491 -10.000 2.549 1.00 76.69 251 VAL A CA 1
ATOM 1916 C C . VAL A 1 251 ? -7.888 -10.665 1.233 1.00 76.69 251 VAL A C 1
ATOM 1918 O O . VAL A 1 251 ? -7.800 -10.045 0.173 1.00 76.69 251 VAL A O 1
ATOM 1921 N N . VAL A 1 252 ? -8.352 -11.912 1.303 1.00 68.81 252 VAL A N 1
ATOM 1922 C CA . VAL A 1 252 ? -8.922 -12.657 0.174 1.00 68.81 252 VAL A CA 1
ATOM 1923 C C . VAL A 1 252 ? -10.251 -13.251 0.624 1.00 68.81 252 VAL A C 1
ATOM 1925 O O . VAL A 1 252 ? -10.293 -14.114 1.498 1.00 68.81 252 VAL A O 1
ATOM 1928 N N . GLY A 1 253 ? -11.351 -12.773 0.038 1.00 75.44 253 GLY A N 1
ATOM 1929 C CA . GLY A 1 253 ? -12.692 -13.129 0.501 1.00 75.44 253 GLY A CA 1
ATOM 1930 C C . GLY A 1 253 ? -12.910 -12.682 1.947 1.00 75.44 253 GLY A C 1
ATOM 1931 O O . GLY A 1 253 ? -12.776 -11.499 2.254 1.00 75.44 253 GLY A O 1
ATOM 1932 N N . ASP A 1 254 ? -13.217 -13.639 2.821 1.00 84.38 254 ASP A N 1
ATOM 1933 C CA . ASP A 1 254 ? -13.438 -13.416 4.255 1.00 84.38 254 ASP A CA 1
ATOM 1934 C C . ASP A 1 254 ? -12.263 -13.914 5.116 1.00 84.38 254 ASP A C 1
ATOM 1936 O O . ASP A 1 254 ? -12.420 -14.197 6.304 1.00 84.38 254 ASP A O 1
ATOM 1940 N N . ASP A 1 255 ? -11.078 -14.042 4.522 1.00 74.88 255 ASP A N 1
ATOM 1941 C CA . ASP A 1 255 ? -9.873 -14.506 5.195 1.00 74.88 255 ASP A CA 1
ATOM 1942 C C . ASP A 1 255 ? -8.732 -13.491 5.041 1.00 74.88 255 ASP A C 1
ATOM 1944 O O . ASP A 1 255 ? -8.580 -12.835 4.008 1.00 74.88 255 ASP A O 1
ATOM 1948 N N . PHE A 1 256 ? -7.901 -13.381 6.072 1.00 79.19 2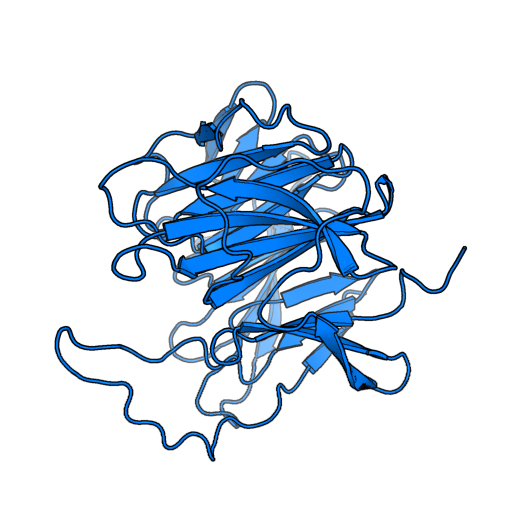56 PHE A N 1
ATOM 1949 C CA . PHE A 1 256 ? -6.641 -12.652 6.053 1.00 79.19 256 PHE A CA 1
ATOM 1950 C C . PHE A 1 256 ? -5.482 -13.644 5.959 1.00 79.19 256 PHE A C 1
ATOM 1952 O O . PHE A 1 256 ? -5.361 -14.547 6.786 1.00 79.19 256 PHE A O 1
ATOM 1959 N N . TYR A 1 257 ? -4.622 -13.461 4.964 1.00 73.81 257 TYR A N 1
ATOM 1960 C CA . TYR A 1 257 ? -3.424 -14.265 4.754 1.00 73.81 257 TYR A CA 1
ATOM 1961 C C . TYR A 1 257 ? -2.186 -13.425 5.023 1.00 73.81 257 TYR A C 1
ATOM 1963 O O . TYR A 1 257 ? -2.092 -12.297 4.540 1.00 73.81 257 TYR A O 1
ATOM 1971 N N . TYR A 1 258 ? -1.212 -13.968 5.743 1.00 74.56 258 TYR A N 1
ATOM 1972 C CA . TYR A 1 258 ? 0.044 -13.273 6.018 1.00 74.56 258 TYR A CA 1
ATOM 1973 C C . TYR A 1 258 ? 1.225 -14.238 6.076 1.00 74.56 258 TYR A C 1
ATOM 1975 O O . TYR A 1 258 ? 1.058 -15.441 6.270 1.00 74.56 258 TYR A O 1
ATOM 1983 N N . ILE A 1 259 ? 2.429 -13.695 5.898 1.00 71.00 259 ILE A N 1
ATOM 1984 C CA . ILE A 1 259 ? 3.681 -14.457 5.979 1.00 71.00 259 ILE A CA 1
ATOM 1985 C C . ILE A 1 259 ? 4.235 -14.304 7.392 1.00 71.00 259 ILE A C 1
ATOM 1987 O O . ILE A 1 259 ? 4.566 -13.190 7.792 1.00 71.00 259 ILE A O 1
ATOM 1991 N N . ALA A 1 260 ? 4.337 -15.399 8.143 1.00 69.44 260 ALA A N 1
ATOM 1992 C CA . ALA A 1 260 ? 4.714 -15.383 9.558 1.00 69.44 260 ALA A CA 1
ATOM 1993 C C . ALA A 1 260 ? 6.215 -15.139 9.796 1.00 69.44 260 ALA A C 1
ATOM 1995 O O . ALA A 1 260 ? 6.585 -14.491 10.770 1.00 69.44 260 ALA A O 1
ATOM 1996 N N . ASN A 1 261 ? 7.068 -15.613 8.887 1.00 68.12 261 ASN A N 1
ATOM 1997 C CA . ASN A 1 261 ? 8.526 -15.477 8.914 1.00 68.12 261 ASN A CA 1
ATOM 1998 C C . ASN A 1 261 ? 9.015 -14.530 7.818 1.00 68.12 261 ASN A C 1
ATOM 2000 O O . ASN A 1 261 ? 9.909 -14.854 7.036 1.00 68.12 261 ASN A O 1
ATOM 2004 N N . SER A 1 262 ? 8.401 -13.357 7.706 1.00 59.66 262 SER A N 1
ATOM 2005 C CA . SER A 1 262 ? 8.777 -12.424 6.657 1.00 59.66 262 SER A CA 1
ATOM 2006 C C . SER A 1 262 ? 10.188 -11.897 6.945 1.00 59.66 262 SER A C 1
ATOM 2008 O O . SER A 1 262 ? 10.394 -11.032 7.785 1.00 59.66 262 SER A O 1
ATOM 2010 N N . HIS A 1 263 ? 11.200 -12.442 6.268 1.00 57.06 263 HIS A N 1
ATOM 2011 C CA . HIS A 1 263 ? 12.616 -12.073 6.402 1.00 57.06 263 HIS A CA 1
ATOM 2012 C C . HIS A 1 263 ? 12.924 -10.631 5.912 1.00 57.06 263 HIS A C 1
ATOM 2014 O O . HIS A 1 263 ? 13.992 -10.362 5.369 1.00 57.06 263 HIS A O 1
ATOM 2020 N N . GLN A 1 264 ? 11.991 -9.684 6.091 1.00 49.31 264 GLN A N 1
ATOM 2021 C CA . GLN A 1 264 ? 12.105 -8.269 5.723 1.00 49.31 264 GLN A CA 1
ATOM 2022 C C . GLN A 1 264 ? 13.104 -7.497 6.599 1.00 49.31 264 GLN A C 1
ATOM 2024 O O . GLN A 1 264 ? 13.487 -6.382 6.249 1.00 49.31 264 GLN A O 1
ATOM 2029 N N . SER A 1 265 ? 13.545 -8.078 7.716 1.00 31.05 265 SER A N 1
ATOM 2030 C CA . SER A 1 265 ? 14.469 -7.449 8.659 1.00 31.05 265 SER A CA 1
ATOM 2031 C C . SER A 1 265 ? 15.879 -8.026 8.522 1.00 31.05 265 SER A C 1
ATOM 2033 O O . SER A 1 265 ? 16.293 -8.871 9.310 1.00 31.05 265 SER A O 1
ATOM 2035 N N . VAL A 1 266 ? 16.646 -7.531 7.548 1.00 25.31 266 VAL A N 1
ATOM 2036 C CA . VAL A 1 266 ? 18.115 -7.540 7.629 1.00 25.31 266 VAL A CA 1
ATOM 2037 C C . VAL A 1 266 ? 18.575 -6.087 7.603 1.00 25.31 266 VAL A C 1
ATOM 2039 O O . VAL A 1 266 ? 18.439 -5.393 6.598 1.00 25.31 266 VAL A O 1
ATOM 2042 N N . VAL A 1 267 ? 19.084 -5.597 8.735 1.00 24.27 267 VAL A N 1
ATOM 2043 C CA . VAL A 1 267 ? 19.733 -4.282 8.812 1.00 24.27 267 VAL A CA 1
ATOM 2044 C C . VAL A 1 267 ? 21.087 -4.392 8.114 1.00 24.27 267 VAL A C 1
ATOM 2046 O O . VAL A 1 267 ? 22.000 -5.031 8.627 1.00 24.27 267 VAL A O 1
ATOM 2049 N N . ILE A 1 268 ? 21.218 -3.767 6.945 1.00 24.48 268 ILE A N 1
ATOM 2050 C CA . ILE A 1 268 ? 22.477 -3.676 6.197 1.00 24.48 268 ILE A CA 1
ATOM 2051 C C . ILE A 1 268 ? 23.228 -2.429 6.685 1.00 24.48 268 ILE A C 1
ATOM 2053 O O . ILE A 1 268 ? 22.740 -1.307 6.525 1.00 24.48 268 ILE A O 1
ATOM 2057 N N . LYS A 1 269 ? 24.411 -2.600 7.289 1.00 22.05 269 LYS A N 1
ATOM 2058 C CA . LYS A 1 269 ? 25.317 -1.475 7.568 1.00 22.05 269 LYS A CA 1
ATOM 2059 C C . LYS A 1 269 ? 25.990 -1.027 6.262 1.00 22.05 269 LYS A C 1
ATOM 2061 O O . LYS A 1 269 ? 26.356 -1.880 5.452 1.00 22.05 269 LYS A O 1
ATOM 2066 N N . PRO A 1 270 ? 26.186 0.283 6.027 1.00 21.72 270 PRO A N 1
ATOM 2067 C CA . PRO A 1 270 ? 26.889 0.750 4.836 1.00 21.72 270 PRO A CA 1
ATOM 2068 C C . PRO A 1 270 ? 28.313 0.174 4.778 1.00 21.72 270 PRO A C 1
ATOM 2070 O O . PRO A 1 270 ? 29.107 0.425 5.680 1.00 21.72 270 PRO A O 1
ATOM 2073 N N . GLY A 1 271 ? 28.633 -0.570 3.716 1.00 25.42 271 GLY A N 1
ATOM 2074 C CA . GLY A 1 271 ? 29.981 -1.095 3.454 1.00 25.42 271 GLY A CA 1
ATOM 2075 C C . GLY A 1 271 ? 30.192 -2.591 3.713 1.00 25.42 271 GLY A C 1
ATOM 2076 O O . GLY A 1 271 ? 31.268 -3.089 3.397 1.00 25.42 271 GLY A O 1
ATOM 2077 N N . GLU A 1 272 ? 29.194 -3.321 4.217 1.00 23.19 272 GLU A N 1
ATOM 2078 C CA . GLU A 1 272 ? 29.273 -4.781 4.385 1.00 23.19 272 GLU A CA 1
ATOM 2079 C C . GLU A 1 272 ? 28.443 -5.513 3.319 1.00 23.19 272 GLU A C 1
ATOM 2081 O O . GLU A 1 272 ? 27.292 -5.164 3.047 1.00 23.19 272 GLU A O 1
ATOM 2086 N N . ALA A 1 273 ? 29.036 -6.542 2.706 1.00 25.70 273 ALA A N 1
ATOM 2087 C CA . ALA A 1 273 ? 28.305 -7.499 1.883 1.00 25.70 273 ALA A CA 1
ATOM 2088 C C . ALA A 1 273 ? 27.333 -8.308 2.767 1.00 25.70 273 ALA A C 1
ATOM 2090 O O . ALA A 1 273 ? 27.643 -8.549 3.936 1.00 25.70 273 ALA A O 1
ATOM 2091 N N . PRO A 1 274 ? 26.174 -8.747 2.240 1.00 30.47 274 PRO A N 1
ATOM 2092 C CA . PRO A 1 274 ? 25.210 -9.525 3.008 1.00 30.47 274 PRO A CA 1
ATOM 2093 C C . PRO A 1 274 ? 25.864 -10.795 3.562 1.00 30.47 274 PRO A C 1
ATOM 2095 O O . PRO A 1 274 ? 26.255 -11.685 2.810 1.00 30.47 274 PRO A O 1
ATOM 2098 N N . ALA A 1 275 ? 25.968 -10.885 4.887 1.00 28.80 275 ALA A N 1
ATOM 2099 C CA . ALA A 1 275 ? 26.350 -12.103 5.583 1.00 28.80 275 ALA A CA 1
ATOM 2100 C C . ALA A 1 275 ? 25.086 -12.866 5.996 1.00 28.80 275 ALA A C 1
ATOM 2102 O O . ALA A 1 275 ? 24.703 -12.898 7.161 1.00 28.80 275 ALA A O 1
ATOM 2103 N N . LEU A 1 276 ? 24.434 -13.483 5.017 1.00 33.25 276 LEU A N 1
ATOM 2104 C CA . LEU A 1 276 ? 23.767 -14.760 5.230 1.00 33.25 276 LEU A CA 1
ATOM 2105 C C . LEU A 1 276 ? 24.323 -15.688 4.148 1.00 33.25 276 LEU A C 1
ATOM 2107 O O . LEU A 1 276 ? 24.273 -15.318 2.970 1.00 33.25 276 LEU A O 1
ATOM 2111 N N . PRO A 1 277 ? 24.890 -16.858 4.493 1.00 30.39 277 PRO A N 1
ATOM 2112 C CA . PRO A 1 277 ? 25.119 -17.875 3.483 1.00 30.39 277 PRO A CA 1
ATOM 2113 C C . PRO A 1 277 ? 23.780 -18.108 2.781 1.00 30.39 277 PRO A C 1
ATOM 2115 O O . PRO A 1 277 ? 22.749 -18.201 3.445 1.00 30.39 277 PRO A O 1
ATOM 2118 N N . ALA A 1 278 ? 23.780 -18.218 1.453 1.00 38.72 278 ALA A N 1
ATOM 2119 C CA . ALA A 1 278 ? 22.587 -18.448 0.630 1.00 38.72 278 ALA A CA 1
ATOM 2120 C C . ALA A 1 278 ? 21.793 -19.738 0.980 1.00 38.72 278 ALA A C 1
ATOM 2122 O O . ALA A 1 278 ? 20.876 -20.110 0.256 1.00 38.72 278 ALA A O 1
ATOM 2123 N N . ALA A 1 279 ? 22.150 -20.422 2.072 1.00 35.84 279 ALA A N 1
ATOM 2124 C CA . ALA A 1 279 ? 21.658 -21.713 2.517 1.00 35.84 279 ALA A CA 1
ATOM 2125 C C . ALA A 1 279 ? 20.637 -21.673 3.678 1.00 35.84 279 ALA A C 1
ATOM 2127 O O . ALA A 1 279 ? 20.147 -22.736 4.033 1.00 35.84 279 ALA A O 1
ATOM 2128 N N . GLU A 1 280 ? 20.264 -20.523 4.259 1.00 44.59 280 GLU A N 1
ATOM 2129 C CA . GLU A 1 280 ? 19.310 -20.499 5.398 1.00 44.59 280 GLU A CA 1
ATOM 2130 C C . GLU A 1 280 ? 18.237 -19.393 5.311 1.00 44.59 280 GLU A C 1
ATOM 2132 O O . GLU A 1 280 ? 17.956 -18.686 6.278 1.00 44.59 280 GLU A O 1
ATOM 2137 N N . VAL A 1 281 ? 17.585 -19.237 4.156 1.00 50.72 281 VAL A N 1
ATOM 2138 C CA . VAL A 1 281 ? 16.271 -18.567 4.113 1.00 50.72 281 VAL A CA 1
ATOM 2139 C C . VAL A 1 281 ? 15.220 -19.657 4.248 1.00 50.72 281 VAL A C 1
ATOM 2141 O O . VAL A 1 281 ? 15.033 -20.442 3.319 1.00 50.72 281 VAL A O 1
ATOM 2144 N N . ALA A 1 282 ? 14.574 -19.741 5.410 1.00 56.41 282 ALA A N 1
ATOM 2145 C CA . ALA A 1 282 ? 13.481 -20.685 5.608 1.00 56.41 282 ALA A CA 1
ATOM 2146 C C . ALA A 1 282 ? 12.346 -20.392 4.611 1.00 56.41 282 ALA A C 1
ATOM 2148 O O . ALA A 1 282 ? 12.096 -19.235 4.260 1.00 56.41 282 ALA A O 1
ATOM 2149 N N . GLU A 1 283 ? 11.656 -21.435 4.148 1.00 56.81 283 GLU A N 1
ATOM 2150 C CA . GLU A 1 283 ? 10.501 -21.268 3.265 1.00 56.81 283 GLU A CA 1
ATOM 2151 C C . GLU A 1 283 ? 9.430 -20.379 3.924 1.00 56.81 283 GLU A C 1
ATOM 2153 O O . GLU A 1 283 ? 9.243 -20.445 5.144 1.00 56.81 283 GLU A O 1
ATOM 2158 N N . PRO A 1 284 ? 8.730 -19.522 3.159 1.00 61.28 284 PRO A N 1
ATOM 2159 C CA . PRO A 1 284 ? 7.718 -18.639 3.718 1.00 61.28 284 PRO A CA 1
ATOM 2160 C C . PRO A 1 284 ? 6.554 -19.448 4.301 1.00 61.28 284 PRO A C 1
ATOM 2162 O O . PRO A 1 284 ? 5.909 -20.229 3.604 1.00 61.28 284 PRO A O 1
ATOM 2165 N N . ILE A 1 285 ? 6.245 -19.212 5.572 1.00 65.94 285 ILE A N 1
ATOM 2166 C CA . ILE A 1 285 ? 5.103 -19.808 6.262 1.00 65.94 285 ILE A CA 1
ATOM 2167 C C . ILE A 1 285 ? 3.912 -18.873 6.078 1.00 65.94 285 ILE A C 1
ATOM 2169 O O . ILE A 1 285 ? 3.876 -17.782 6.650 1.00 65.94 285 ILE A O 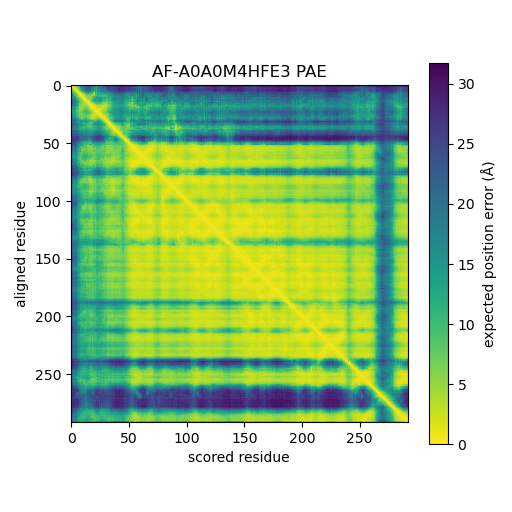1
ATOM 2173 N N . VAL A 1 286 ? 2.938 -19.296 5.271 1.00 64.62 286 VAL A N 1
ATOM 2174 C CA . VAL A 1 286 ? 1.691 -18.555 5.050 1.00 64.62 286 VAL A CA 1
ATOM 2175 C C . VAL A 1 286 ? 0.638 -19.033 6.044 1.00 64.62 286 VAL A C 1
ATOM 2177 O O . VAL A 1 286 ? 0.284 -20.210 6.057 1.00 64.62 286 VAL A O 1
ATOM 2180 N N . ILE A 1 287 ? 0.114 -18.116 6.853 1.00 72.44 287 ILE A N 1
ATOM 2181 C CA . ILE A 1 287 ? -0.961 -18.386 7.810 1.00 72.44 287 ILE A CA 1
ATOM 2182 C C . ILE A 1 287 ? -2.254 -17.748 7.305 1.00 72.44 287 ILE A C 1
ATOM 2184 O O . ILE A 1 287 ? -2.242 -16.665 6.718 1.00 72.44 287 ILE A O 1
ATOM 2188 N N . ARG A 1 288 ? -3.372 -18.445 7.531 1.00 77.75 288 ARG A N 1
ATOM 2189 C CA . ARG A 1 288 ? -4.733 -18.002 7.224 1.00 77.75 288 ARG A CA 1
ATOM 2190 C C . ARG A 1 288 ? -5.487 -17.724 8.522 1.00 77.75 288 ARG A C 1
ATOM 2192 O O . ARG A 1 288 ? -5.558 -18.596 9.382 1.00 77.75 288 ARG A O 1
ATOM 2199 N N . LEU A 1 289 ? -6.141 -16.570 8.591 1.00 78.94 289 LEU A N 1
ATOM 2200 C CA . LEU A 1 289 ? -7.062 -16.184 9.656 1.00 78.94 289 LEU A CA 1
ATOM 2201 C C . LEU A 1 289 ? -8.443 -15.887 9.092 1.00 78.94 289 LEU A C 1
ATOM 2203 O O . LEU A 1 289 ? -8.568 -15.092 8.165 1.00 78.94 289 LEU A O 1
ATOM 2207 N N . SER A 1 290 ? -9.486 -16.471 9.680 1.00 87.44 290 SER A N 1
ATOM 2208 C CA . SER A 1 290 ? -10.856 -16.106 9.317 1.00 87.44 290 SER A CA 1
ATOM 2209 C C . SER A 1 290 ? -11.218 -14.734 9.887 1.00 87.44 290 SER A C 1
ATOM 2211 O O . SER A 1 290 ? -10.866 -14.408 11.021 1.00 87.44 290 SER A O 1
ATOM 2213 N N . LEU A 1 291 ? -11.912 -13.927 9.086 1.00 87.12 291 LEU A N 1
ATOM 2214 C CA . LEU A 1 291 ? -12.365 -12.584 9.437 1.00 87.12 291 LEU A CA 1
ATOM 2215 C C . LEU A 1 291 ? -13.866 -12.517 9.773 1.00 87.12 291 LEU A C 1
ATOM 2217 O O . LEU A 1 291 ? -14.370 -11.411 10.005 1.00 87.12 291 LEU A O 1
ATOM 2221 N N . LEU A 1 292 ? -14.577 -13.645 9.764 1.00 88.19 292 LEU A N 1
ATOM 2222 C CA . LEU A 1 292 ? -15.991 -13.731 10.149 1.00 88.19 292 LEU A CA 1
ATOM 2223 C C . LEU A 1 292 ? -16.179 -13.757 11.668 1.00 88.19 292 LEU A C 1
ATOM 2225 O O . LEU A 1 292 ? -15.298 -14.297 12.371 1.00 88.19 292 LEU A O 1
#

Solvent-accessible surface area (backbone atoms only — not comparable to full-atom values): 16222 Å² total; per-residue (Å²): 144,73,71,82,82,58,47,56,75,46,65,33,45,90,74,21,30,37,32,31,25,45,87,85,68,50,80,40,80,56,43,60,51,58,56,50,65,40,97,86,68,84,77,71,99,82,76,72,55,57,58,23,32,31,52,29,63,35,67,26,78,84,75,44,31,31,33,35,26,18,15,59,22,72,82,92,38,46,38,22,33,41,38,34,21,34,59,84,83,47,30,31,72,50,71,33,45,63,92,70,90,69,74,54,33,33,40,24,41,27,52,37,86,81,47,38,40,38,31,25,19,35,63,46,10,22,33,34,34,49,51,69,90,56,59,89,90,57,70,42,37,64,74,40,50,66,67,74,35,55,46,23,35,13,29,24,49,42,96,84,67,51,36,39,39,38,32,22,66,89,22,46,32,38,26,35,71,83,80,63,52,70,44,72,46,42,58,80,58,97,70,89,50,56,50,48,37,24,35,30,56,54,98,63,25,41,36,30,38,31,53,84,92,64,40,30,33,35,37,35,35,37,42,96,86,66,47,35,33,73,45,78,44,78,78,44,74,58,74,80,85,39,100,42,37,62,49,52,58,46,70,58,92,64,31,39,37,33,33,47,43,32,74,81,77,70,90,77,61,96,92,63,77,85,88,62,73,95,82,73,78,74,79,79,44,74,46,84,42,78,69,121

Sequence (292 aa):
MTDAVNASLVGSIQQRKIVRIDKKGNPEDFWMPAPVPAPDMQWGQQQLPVLGEVRALGIDAAHRSLWACATGWGPQGKRSGIWEFDSQSGFLRQLGFVNDTAQHLLNALAVSSKGVAYATDLKTGAIYRLRTNQPPEEELEAWLPAGTFAAPSGICLSDDNRTLYVADTRGIFSVNLTSKQMMPVSATETLDLNQLKSLSYYKGALISIQDNGAPRILRFQLDASRQRITGTQILETTRSETSAGPASGIVVGDDFYYIANSHQSVVIKPGEAPALPAAEVAEPIVIRLSLL

Secondary structure (DSSP, 8-state):
--STTS-EEEEETTTTEEEEE-TTS-EEEEE-SSPPBPTT----TT------EEEEEEEETTTTEEEEEEEEESGGG-EEEEEEEETTT--EEEEEE--SSS---EEEEEEETTTEEEEEETTT--EEEEETT--TTSPPEEEE-TTSSSS--EEEE-TTSSEEEEEETTEEEEEETTT--EEE-EESS----TTB---EEETTEEEEEE-SSS-EEEEEEE-TTSSEEEEEEEEEE--S-STT----EEEETTEEEEETT------PPTT----S-TT--PPP-EEEEE--

Radius of gyration: 18.26 Å; Cα contacts (8 Å, |Δi|>4): 704; chains: 1; bounding box: 50×43×52 Å